Protein AF-A0A521ZIP6-F1 (afdb_monomer_lite)

Radius of gyration: 21.89 Å; chains: 1; bounding box: 56×47×66 Å

Sequence (353 aa):
MATPYATELSNFTGIVYFTVNETNDNVSIIHNGITNVLGPKAAGSYATNVSASGTYSVQVTRNAGAGYKTATSPYVAGKIQISTDPIIARFPTPRGLAVNRNPASPFFGRIYVANSTPASNSVLSRAVGRGLYTLKSDFTDSPNGYGTNAQTAGLPFVVSANSPFRLSSGQDDNVYIGDFADAGSSLTRIDGNLQNGQWVLDYTNGPSTILPPTNHGSIMKVKTTGSLGGGNLKVYTIDEDFATNAPLSQATNKASLWRYDINSGPLTNQTYPTCLGSYLVVGGAEHDFDIGTNGYFYLSQRRDVGGGATPAVIILDPTGVKIKDTTAIWRETSGNPAADDIMTNVNCIAVSP

pLDDT: mean 85.35, std 13.42, range [41.22, 97.75]

Structure (mmCIF, N/CA/C/O backbone):
data_AF-A0A521ZIP6-F1
#
_entry.id   AF-A0A521ZIP6-F1
#
loop_
_atom_site.group_PDB
_atom_site.id
_atom_site.type_symbol
_atom_site.label_atom_id
_atom_site.label_alt_id
_atom_site.label_comp_id
_atom_site.label_asym_id
_atom_site.label_entity_id
_atom_s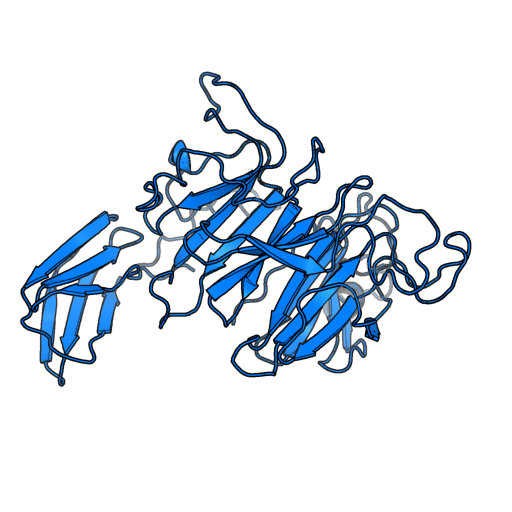ite.label_seq_id
_atom_site.pdbx_PDB_ins_code
_atom_site.Cartn_x
_atom_site.Cartn_y
_atom_site.Cartn_z
_atom_site.occupancy
_atom_site.B_iso_or_equiv
_atom_site.auth_seq_id
_atom_site.auth_comp_id
_atom_site.auth_asym_id
_atom_site.auth_atom_id
_atom_site.pdbx_PDB_model_num
ATOM 1 N N . MET A 1 1 ? -17.795 -2.758 -3.961 1.00 47.28 1 MET A N 1
ATOM 2 C CA . MET A 1 1 ? -18.464 -1.664 -3.216 1.00 47.28 1 MET A CA 1
ATOM 3 C C . MET A 1 1 ? -18.049 -1.784 -1.763 1.00 47.28 1 MET A C 1
ATOM 5 O O . MET A 1 1 ? -17.892 -2.914 -1.320 1.00 47.28 1 MET A O 1
ATOM 9 N N . ALA A 1 2 ? -17.820 -0.678 -1.050 1.00 52.25 2 ALA A N 1
ATOM 10 C CA . ALA A 1 2 ? -17.582 -0.765 0.388 1.00 52.25 2 ALA A CA 1
ATOM 11 C C . ALA A 1 2 ? -18.902 -1.178 1.053 1.00 52.25 2 ALA A C 1
ATOM 13 O O . ALA A 1 2 ? -19.874 -0.430 1.041 1.00 52.25 2 ALA A O 1
ATOM 14 N N . THR A 1 3 ? -18.962 -2.422 1.511 1.00 73.06 3 THR A N 1
ATOM 15 C CA . THR A 1 3 ? -19.984 -2.878 2.453 1.00 73.06 3 THR A CA 1
ATOM 16 C C . THR A 1 3 ? -19.683 -2.190 3.776 1.00 73.06 3 THR A C 1
ATOM 18 O O . THR A 1 3 ? -18.509 -2.193 4.137 1.00 73.06 3 THR A O 1
ATOM 21 N N . PRO A 1 4 ? -20.659 -1.614 4.498 1.00 83.56 4 PRO A N 1
ATOM 22 C CA . PRO A 1 4 ? -20.382 -1.028 5.799 1.00 83.56 4 PRO A CA 1
ATOM 23 C C . PRO A 1 4 ? -19.741 -2.062 6.719 1.00 83.56 4 PRO A C 1
ATOM 25 O O . PRO A 1 4 ? -20.089 -3.243 6.696 1.00 83.56 4 PRO A O 1
ATOM 28 N N . TYR A 1 5 ? -18.776 -1.610 7.500 1.00 88.69 5 TYR A N 1
ATOM 29 C CA . TYR A 1 5 ? -17.898 -2.448 8.295 1.00 88.69 5 TYR A CA 1
ATOM 30 C C . TYR A 1 5 ? -17.512 -1.731 9.586 1.00 88.69 5 TYR A C 1
ATOM 32 O O . TYR A 1 5 ? -17.657 -0.513 9.723 1.00 88.69 5 TYR A O 1
ATOM 40 N N . ALA A 1 6 ? -17.039 -2.519 10.548 1.00 91.75 6 ALA A N 1
ATOM 41 C CA . ALA A 1 6 ? -16.488 -2.026 11.797 1.00 91.75 6 ALA A CA 1
ATOM 42 C C . ALA A 1 6 ? -14.963 -2.185 11.802 1.00 91.75 6 ALA A C 1
ATOM 44 O O . ALA A 1 6 ? -14.422 -3.148 11.259 1.00 91.75 6 ALA A O 1
ATOM 45 N N . THR A 1 7 ? -14.283 -1.238 12.433 1.00 91.88 7 THR A N 1
ATOM 46 C CA . THR A 1 7 ? -12.824 -1.145 12.534 1.00 91.88 7 THR A CA 1
ATOM 47 C C . THR A 1 7 ? -12.391 -0.800 13.944 1.00 91.88 7 THR A C 1
ATOM 49 O O . THR A 1 7 ? -13.221 -0.405 14.760 1.00 91.88 7 THR A O 1
ATOM 52 N N . GLU A 1 8 ? -11.084 -0.878 14.210 1.00 86.94 8 GLU A N 1
ATOM 53 C CA . GLU A 1 8 ? -10.497 -0.475 15.499 1.00 86.94 8 GLU A CA 1
ATOM 54 C C . GLU A 1 8 ? -11.121 -1.222 16.683 1.00 86.94 8 GLU A C 1
ATOM 56 O O . GLU A 1 8 ? -11.356 -0.663 17.756 1.00 86.94 8 GLU A O 1
ATOM 61 N N . LEU A 1 9 ? -11.429 -2.500 16.451 1.00 89.94 9 LEU A N 1
ATOM 62 C CA . LEU A 1 9 ? -12.035 -3.365 17.445 1.00 89.94 9 LEU A CA 1
ATOM 63 C C . LEU A 1 9 ? -11.079 -3.501 18.631 1.00 89.94 9 LEU A C 1
ATOM 65 O O . LEU A 1 9 ? -9.935 -3.931 18.488 1.00 89.94 9 LEU A O 1
ATOM 69 N N . SER A 1 10 ? -11.562 -3.160 19.818 1.00 88.31 10 SER A N 1
ATOM 70 C CA . SER A 1 10 ? -10.869 -3.438 21.072 1.00 88.31 10 SER A CA 1
ATOM 71 C C . SER A 1 10 ? -11.875 -3.796 22.154 1.00 88.31 10 SER A C 1
ATOM 73 O O . SER A 1 10 ? -13.054 -3.458 22.073 1.00 88.31 10 SER A O 1
ATOM 75 N N . ASN A 1 11 ? -11.420 -4.533 23.162 1.00 87.75 11 ASN A N 1
ATOM 76 C CA . ASN A 1 11 ? -12.251 -4.920 24.289 1.00 87.75 11 ASN A CA 1
ATOM 77 C C . ASN A 1 11 ? -11.485 -4.670 25.581 1.00 87.75 11 ASN A C 1
ATOM 79 O O . ASN A 1 11 ? -10.410 -5.235 25.786 1.00 87.75 11 ASN A O 1
ATOM 83 N N . PHE A 1 12 ? -12.044 -3.821 26.435 1.00 86.56 12 PHE A N 1
ATOM 84 C CA . PHE A 1 12 ? -11.499 -3.542 27.752 1.00 86.56 12 PHE A CA 1
ATOM 85 C C . PHE A 1 12 ? -12.559 -3.864 28.797 1.00 86.56 12 PHE A C 1
ATOM 87 O O . PHE A 1 12 ? -13.604 -3.216 28.867 1.00 86.56 12 PHE A O 1
ATOM 94 N N . THR A 1 13 ? -12.299 -4.882 29.618 1.00 84.94 13 THR A N 1
ATOM 95 C CA . THR A 1 13 ? -13.168 -5.262 30.747 1.00 84.94 13 THR A CA 1
ATOM 96 C C . THR A 1 13 ? -14.643 -5.494 30.368 1.00 84.94 13 THR A C 1
ATOM 98 O O . THR A 1 13 ? -15.542 -5.182 31.141 1.00 84.94 13 THR A O 1
ATOM 101 N N . GLY A 1 14 ? -14.912 -6.045 29.176 1.00 84.38 14 GLY A N 1
ATOM 102 C CA . GLY A 1 14 ? -16.272 -6.344 28.705 1.00 84.38 14 GLY A CA 1
ATOM 103 C C . GLY A 1 14 ? -16.971 -5.193 27.971 1.00 84.38 14 GLY A C 1
ATOM 104 O O . GLY A 1 14 ? -18.111 -5.367 27.522 1.00 84.38 14 GLY A O 1
ATOM 105 N N . ILE A 1 15 ? -16.287 -4.055 27.808 1.00 90.19 15 ILE A N 1
ATOM 106 C CA . ILE A 1 15 ? -16.683 -2.968 26.911 1.00 90.19 15 ILE A CA 1
ATOM 107 C C . ILE A 1 15 ? -16.001 -3.197 25.566 1.00 90.19 15 ILE A C 1
ATOM 109 O O . ILE A 1 15 ? -14.774 -3.161 25.477 1.00 90.19 15 ILE A O 1
ATOM 113 N N . VAL A 1 16 ? -16.798 -3.401 24.519 1.00 92.12 16 VAL A N 1
ATOM 114 C CA . VAL A 1 16 ? -16.307 -3.493 23.141 1.00 92.12 16 VAL A CA 1
ATOM 115 C C . VAL A 1 16 ? -16.366 -2.112 22.500 1.00 92.12 16 VAL A C 1
ATOM 117 O O . VAL A 1 16 ? -17.432 -1.495 22.450 1.00 92.12 16 VAL A O 1
ATOM 120 N N . TYR A 1 17 ? -15.223 -1.656 21.997 1.00 92.31 17 TYR A N 1
ATOM 121 C CA . TYR A 1 17 ? -15.056 -0.422 21.239 1.00 92.31 17 TYR A CA 1
ATOM 122 C C . TYR A 1 17 ? -14.885 -0.750 19.760 1.00 92.31 17 TYR A C 1
ATOM 124 O O . TYR A 1 17 ? -14.195 -1.709 19.413 1.00 92.31 17 TYR A O 1
ATOM 132 N N . PHE A 1 18 ? -15.510 0.039 18.893 1.00 93.31 18 PHE A N 1
ATOM 133 C CA . PHE A 1 18 ? -15.392 -0.097 17.443 1.00 93.31 18 PHE A CA 1
ATOM 134 C C . PHE A 1 18 ? -15.753 1.215 16.745 1.00 93.31 18 PHE A C 1
ATOM 136 O O . PHE A 1 18 ? -16.527 2.015 17.268 1.00 93.31 18 PHE A O 1
ATOM 143 N N . THR A 1 19 ? -15.241 1.413 15.536 1.00 93.56 19 THR A N 1
ATOM 144 C CA . THR A 1 19 ? -15.605 2.522 14.648 1.00 93.56 19 THR A CA 1
ATOM 145 C C . THR A 1 19 ? -16.348 1.972 13.436 1.00 93.56 19 THR A C 1
ATOM 147 O O 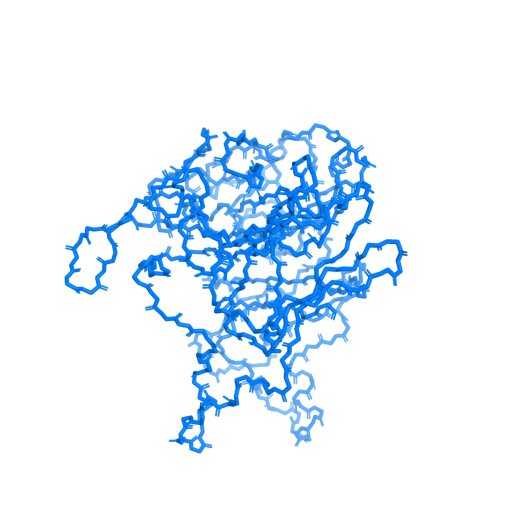. THR A 1 19 ? -15.892 1.017 12.819 1.00 93.56 19 THR A O 1
ATOM 150 N N . VAL A 1 20 ? -17.495 2.551 13.096 1.00 93.31 20 VAL A N 1
ATOM 151 C CA . VAL A 1 20 ? -18.270 2.211 11.897 1.00 93.31 20 VAL A CA 1
ATOM 152 C C . VAL A 1 20 ? -17.945 3.225 10.803 1.00 93.31 20 VAL A C 1
ATOM 154 O O . VAL A 1 20 ? -18.032 4.429 11.040 1.00 93.31 20 VAL A O 1
ATOM 157 N N . ASN A 1 21 ? -17.608 2.749 9.603 1.00 88.62 21 ASN A N 1
ATOM 158 C CA . ASN A 1 21 ? -17.177 3.605 8.490 1.00 88.62 21 ASN A CA 1
ATOM 159 C C . ASN A 1 21 ? -18.302 4.481 7.898 1.00 88.62 21 ASN A C 1
ATOM 161 O O . ASN A 1 21 ? -18.041 5.556 7.363 1.00 88.62 21 ASN A O 1
ATOM 165 N N . GLU A 1 22 ? -19.554 4.021 7.949 1.00 85.88 22 GLU A N 1
ATOM 166 C CA . GLU A 1 22 ? -20.713 4.718 7.385 1.00 85.88 22 GLU A CA 1
ATOM 167 C C . GLU A 1 22 ? -22.028 4.305 8.064 1.00 85.88 22 GLU A C 1
ATOM 169 O O . GLU A 1 22 ? -22.094 3.312 8.789 1.00 85.88 22 GLU A O 1
ATOM 174 N N . THR A 1 23 ? -23.111 5.038 7.791 1.00 86.94 23 THR A N 1
ATOM 175 C CA . THR A 1 23 ? -24.450 4.658 8.264 1.00 86.94 23 THR A CA 1
ATOM 176 C C . THR A 1 23 ? -24.828 3.249 7.799 1.00 86.94 23 THR A C 1
ATOM 178 O O . THR A 1 23 ? -24.635 2.893 6.638 1.00 86.94 23 THR A O 1
ATOM 181 N N . ASN A 1 24 ? -25.391 2.438 8.687 1.00 88.56 24 ASN A N 1
ATOM 182 C CA . ASN A 1 24 ? -25.782 1.056 8.408 1.00 88.56 24 ASN A CA 1
ATOM 183 C C . ASN A 1 24 ? -27.185 0.749 8.938 1.00 88.56 24 ASN A C 1
ATOM 185 O O . ASN A 1 24 ? -27.750 1.533 9.701 1.00 88.56 24 ASN A O 1
ATOM 189 N N . ASP A 1 25 ? -27.718 -0.408 8.551 1.00 90.62 25 ASP A N 1
ATOM 190 C CA . ASP A 1 25 ? -29.044 -0.839 8.996 1.00 90.62 25 ASP A CA 1
ATOM 191 C C . ASP A 1 25 ? -28.983 -1.562 10.338 1.00 90.62 25 ASP A C 1
ATOM 193 O O . ASP A 1 25 ? -29.937 -1.516 11.109 1.00 90.62 25 ASP A O 1
ATOM 197 N N . ASN A 1 26 ? -27.873 -2.241 10.634 1.00 93.50 26 ASN A N 1
ATOM 198 C CA . ASN A 1 26 ? -27.688 -2.902 11.915 1.00 93.50 26 ASN A CA 1
ATOM 199 C C . ASN A 1 26 ? -26.209 -3.180 12.215 1.00 93.50 26 ASN A C 1
ATOM 201 O O . ASN A 1 26 ? -25.449 -3.601 11.338 1.00 93.50 26 ASN A O 1
ATOM 205 N N . VAL A 1 27 ? -25.844 -3.029 13.488 1.00 95.38 27 VAL A N 1
ATOM 206 C CA . VAL A 1 27 ? -24.607 -3.552 14.071 1.00 95.38 27 VAL A CA 1
ATOM 207 C C . VAL A 1 27 ? -24.956 -4.641 15.077 1.00 95.38 27 VAL A C 1
ATOM 209 O O . VAL A 1 27 ? -25.907 -4.515 15.848 1.00 95.38 27 VAL A O 1
ATOM 212 N N . SER A 1 28 ? -24.193 -5.728 15.099 1.00 94.81 28 SER A N 1
ATOM 213 C CA . SER A 1 28 ? -24.323 -6.785 16.104 1.00 94.81 28 SER A CA 1
ATOM 214 C C . SER A 1 28 ? -22.961 -7.248 16.596 1.00 94.81 28 SER A C 1
ATOM 216 O O . SER A 1 28 ? -22.002 -7.280 15.830 1.00 94.81 28 SER A O 1
ATOM 218 N N . ILE A 1 29 ? -22.880 -7.625 17.871 1.00 94.00 29 ILE A N 1
ATOM 219 C CA . ILE A 1 29 ? -21.690 -8.261 18.443 1.00 94.00 29 ILE A CA 1
ATOM 220 C C . ILE A 1 29 ? -21.995 -9.726 18.687 1.00 94.00 29 ILE A C 1
ATOM 222 O O . ILE A 1 29 ? -22.906 -10.056 19.448 1.00 94.00 29 ILE A O 1
ATOM 226 N N . ILE A 1 30 ? -21.214 -10.593 18.056 1.00 92.69 30 ILE A N 1
ATOM 227 C CA . ILE A 1 30 ? -21.349 -12.037 18.179 1.00 92.69 30 ILE A CA 1
ATOM 228 C C . ILE A 1 30 ? -20.228 -12.539 19.083 1.00 92.69 30 ILE A C 1
ATOM 230 O O . ILE A 1 30 ? -19.046 -12.336 18.804 1.00 92.69 30 ILE A O 1
ATOM 234 N N . HIS A 1 31 ? -20.601 -13.193 20.176 1.00 89.69 31 HIS A N 1
ATOM 235 C CA . HIS A 1 31 ? -19.666 -13.740 21.149 1.00 89.69 31 HIS A CA 1
ATOM 236 C C . HIS A 1 31 ? -20.217 -15.052 21.719 1.00 89.69 31 HIS A C 1
ATOM 238 O O . HIS A 1 31 ? -21.368 -15.099 22.142 1.00 89.69 31 HIS A O 1
ATOM 244 N N . ASN A 1 32 ? -19.422 -16.129 21.696 1.00 87.81 32 ASN A N 1
ATOM 245 C CA . ASN A 1 32 ? -19.830 -17.478 22.127 1.00 87.81 32 ASN A CA 1
ATOM 246 C C . ASN A 1 32 ? -21.166 -17.956 21.515 1.00 87.81 32 ASN A C 1
ATOM 248 O O . ASN A 1 32 ? -21.992 -18.565 22.189 1.00 87.81 32 ASN A O 1
ATOM 252 N N . GLY A 1 33 ? -21.403 -17.637 20.237 1.00 86.44 33 GLY A N 1
ATOM 253 C CA . GLY A 1 33 ? -22.648 -17.968 19.530 1.00 86.44 33 GLY A CA 1
ATOM 254 C C . GLY A 1 33 ? -23.855 -17.090 19.894 1.00 86.44 33 GLY A C 1
ATOM 255 O O . GLY A 1 33 ? -24.904 -17.217 19.269 1.00 86.44 33 GLY A O 1
ATOM 256 N N . ILE A 1 34 ? -23.716 -16.169 20.851 1.00 90.25 34 ILE A N 1
ATOM 257 C CA . ILE A 1 34 ? -24.754 -15.211 21.239 1.00 90.25 34 ILE A CA 1
ATOM 258 C C . ILE A 1 34 ? -24.616 -13.952 20.383 1.00 90.25 34 ILE A C 1
ATOM 260 O O . ILE A 1 34 ? -23.536 -13.366 20.302 1.00 90.25 34 ILE A O 1
ATOM 264 N N . THR A 1 35 ? -25.718 -13.521 19.767 1.00 93.88 35 THR A N 1
ATOM 265 C CA . THR A 1 35 ? -25.781 -12.292 18.963 1.00 93.88 35 THR A CA 1
ATOM 266 C C . THR A 1 35 ? -26.425 -11.168 19.767 1.00 93.88 35 THR A C 1
ATOM 268 O O . THR A 1 35 ? -27.613 -11.217 20.076 1.00 93.88 35 THR A O 1
ATOM 271 N N . ASN A 1 36 ? -25.648 -10.133 20.076 1.00 93.12 36 ASN A N 1
ATOM 272 C CA . ASN A 1 36 ? -26.110 -8.914 20.732 1.00 93.12 36 ASN A CA 1
ATOM 273 C C . ASN A 1 36 ? -26.403 -7.854 19.668 1.00 93.12 36 ASN A C 1
ATOM 275 O O . ASN A 1 36 ? -25.480 -7.273 19.094 1.00 93.12 36 ASN A O 1
ATOM 279 N N . VAL A 1 37 ? -27.683 -7.619 19.386 1.00 95.25 37 VAL A N 1
ATOM 280 C CA . VAL A 1 37 ? -28.131 -6.671 18.359 1.00 95.25 37 VAL A CA 1
ATOM 281 C C . VAL A 1 37 ? -28.104 -5.248 18.921 1.00 95.25 37 VAL A C 1
ATOM 283 O O . VAL A 1 37 ? -28.793 -4.949 19.891 1.00 95.25 37 VAL A O 1
ATOM 286 N N . LEU A 1 38 ? -27.314 -4.364 18.308 1.00 95.31 38 LEU A N 1
ATOM 287 C CA . LEU A 1 38 ? -27.148 -2.967 18.736 1.00 95.31 38 LEU A CA 1
ATOM 288 C C . LEU A 1 38 ? -28.008 -1.982 17.933 1.00 95.31 38 LEU A C 1
ATOM 290 O O . LEU A 1 38 ? -28.048 -0.791 18.272 1.00 95.31 38 LEU A O 1
ATOM 294 N N . GLY A 1 39 ? -28.647 -2.467 16.865 1.00 94.88 39 GLY A N 1
ATOM 295 C CA . GLY A 1 39 ? -29.441 -1.675 15.936 1.00 94.88 39 GLY A CA 1
ATOM 296 C C . GLY A 1 39 ? -28.595 -0.837 14.969 1.00 94.88 39 GLY A C 1
ATOM 297 O O . GLY A 1 39 ? -27.365 -0.966 14.936 1.00 94.88 39 GLY A O 1
ATOM 298 N N . PRO A 1 40 ? -29.252 0.030 14.179 1.00 94.25 40 PRO A N 1
ATOM 299 C CA . PRO A 1 40 ? -28.590 0.935 13.246 1.00 94.25 40 PRO A CA 1
ATOM 300 C C . PRO A 1 40 ? -27.580 1.850 13.948 1.00 94.25 40 PRO A C 1
ATOM 302 O O . PRO A 1 40 ? -27.827 2.336 15.059 1.00 94.25 40 PRO A O 1
ATOM 305 N N . LYS A 1 41 ? -26.462 2.139 13.277 1.00 94.31 41 LYS A N 1
ATOM 306 C CA . LYS A 1 41 ? -25.478 3.148 13.704 1.00 94.31 41 LYS A CA 1
ATOM 307 C C . LYS A 1 41 ? -25.145 4.092 12.550 1.00 94.31 41 LYS A C 1
ATOM 309 O O . LYS A 1 41 ? -25.194 3.699 11.386 1.00 94.31 41 LYS A O 1
ATOM 314 N N . ALA A 1 42 ? -24.810 5.336 12.883 1.00 91.31 42 ALA A N 1
ATOM 315 C CA . ALA A 1 42 ? -24.187 6.264 11.944 1.00 91.31 42 ALA A CA 1
ATOM 316 C C . ALA A 1 42 ? -22.688 5.933 11.798 1.00 91.31 42 ALA A C 1
ATOM 318 O O . ALA A 1 42 ? -22.174 5.043 12.477 1.00 91.31 42 ALA A O 1
ATOM 319 N N . ALA A 1 43 ? -21.981 6.656 10.927 1.00 89.19 43 ALA A N 1
ATOM 320 C CA . ALA A 1 43 ? -20.520 6.644 10.953 1.00 89.19 43 ALA A CA 1
ATOM 321 C C . ALA A 1 43 ? -20.021 7.172 12.310 1.00 89.19 43 ALA A C 1
ATOM 323 O O . ALA A 1 43 ? -20.563 8.162 12.811 1.00 89.19 43 ALA A O 1
ATOM 324 N N . GLY A 1 44 ? -19.000 6.545 12.890 1.00 92.75 44 GLY A N 1
ATOM 325 C CA . GLY A 1 44 ? -18.408 7.011 14.145 1.00 92.75 44 GLY A CA 1
ATOM 326 C C . GLY A 1 44 ? -17.916 5.903 15.068 1.00 92.75 44 GLY A C 1
ATOM 327 O O . GLY A 1 44 ? -18.108 4.715 14.809 1.00 92.75 44 GLY A O 1
ATOM 328 N N . SER A 1 45 ? -17.292 6.315 16.172 1.00 94.00 45 SER A N 1
ATOM 329 C CA . SER A 1 45 ? -16.821 5.423 17.234 1.00 94.00 45 SER A CA 1
ATOM 330 C C . SER A 1 45 ? -17.915 5.141 18.266 1.00 94.00 45 SER A C 1
ATOM 332 O O . SER A 1 45 ? -18.639 6.039 18.698 1.00 94.00 45 SER A O 1
ATOM 334 N N . TYR A 1 46 ? -18.001 3.888 18.695 1.00 95.12 46 TYR A N 1
ATOM 335 C CA . TYR A 1 46 ? -18.992 3.380 19.632 1.00 95.12 46 TYR A CA 1
ATOM 336 C C . TYR A 1 46 ? -18.327 2.515 20.699 1.00 95.12 46 TYR A C 1
ATOM 338 O O . TYR A 1 46 ? -17.310 1.870 20.453 1.00 95.12 46 TYR A O 1
ATOM 346 N N . ALA A 1 47 ? -18.945 2.486 21.877 1.00 93.88 47 ALA A N 1
ATOM 347 C CA . ALA A 1 47 ? -18.594 1.603 22.979 1.00 93.88 47 ALA A CA 1
ATOM 348 C C . ALA A 1 47 ? -19.872 0.948 23.508 1.00 93.88 47 ALA A C 1
ATOM 350 O O . ALA A 1 47 ? -20.896 1.619 23.663 1.00 93.88 47 ALA A O 1
ATOM 351 N N . THR A 1 48 ? -19.839 -0.355 23.774 1.00 91.81 48 THR A N 1
ATOM 352 C CA . THR A 1 48 ? -20.997 -1.060 24.329 1.00 91.81 48 THR A CA 1
ATOM 353 C C . THR A 1 48 ? -20.586 -2.155 25.303 1.00 91.81 48 THR A C 1
ATOM 355 O O . THR A 1 48 ? -19.587 -2.846 25.103 1.00 91.81 48 THR A O 1
ATOM 358 N N . ASN A 1 49 ? -21.372 -2.304 26.368 1.00 89.06 49 ASN A N 1
ATOM 359 C CA . ASN A 1 49 ? -21.215 -3.377 27.337 1.00 89.06 49 ASN A CA 1
ATOM 360 C C . ASN A 1 49 ? -21.881 -4.637 26.792 1.00 89.06 49 ASN A C 1
ATOM 362 O O . ASN A 1 49 ? -23.103 -4.699 26.687 1.00 89.06 49 ASN A O 1
ATOM 366 N N . VAL A 1 50 ? -21.076 -5.643 26.477 1.00 81.50 50 VAL A N 1
ATOM 367 C CA . VAL A 1 50 ? -21.554 -6.971 26.053 1.00 81.50 50 VAL A CA 1
ATOM 368 C C . VAL A 1 50 ? -20.965 -8.086 26.909 1.00 81.50 50 VAL A C 1
ATOM 370 O O . VAL A 1 50 ? -21.221 -9.257 26.646 1.00 81.50 50 VAL A O 1
ATOM 373 N N . SER A 1 51 ? -20.166 -7.732 27.927 1.00 77.69 51 SER A N 1
ATOM 374 C CA . SER A 1 51 ? -19.451 -8.674 28.801 1.00 77.69 51 SER A CA 1
ATOM 375 C C . SER A 1 51 ? -18.720 -9.769 28.014 1.00 77.69 51 SER A C 1
ATOM 377 O O . SER A 1 51 ? -18.530 -10.880 28.503 1.00 77.69 51 SER A O 1
ATOM 379 N N . ALA A 1 52 ? -18.312 -9.459 26.780 1.00 74.12 52 ALA A N 1
ATOM 380 C CA . ALA A 1 52 ? -17.599 -10.388 25.928 1.00 74.12 52 ALA A CA 1
ATOM 381 C C . ALA A 1 52 ? -16.194 -10.581 26.504 1.00 74.12 52 ALA A C 1
ATOM 383 O O . ALA A 1 52 ? -15.494 -9.599 26.752 1.00 74.12 52 ALA A O 1
ATOM 384 N N . SER A 1 53 ? -15.772 -11.822 26.728 1.00 75.69 53 SER A N 1
ATOM 385 C CA . SER A 1 53 ? -14.392 -12.141 27.114 1.00 75.69 53 SER A CA 1
ATOM 386 C C . SER A 1 53 ? -13.815 -13.155 26.129 1.00 75.69 53 SER A C 1
ATOM 388 O O . SER A 1 53 ? -14.470 -14.127 25.787 1.00 75.69 53 SER A O 1
ATOM 390 N N . GLY A 1 54 ? -12.606 -12.927 25.613 1.00 79.31 54 GLY A N 1
ATOM 391 C CA . GLY A 1 54 ? -12.053 -13.742 24.521 1.00 79.31 54 GLY A CA 1
ATOM 392 C C . GLY A 1 54 ? -12.542 -13.306 23.132 1.00 79.31 54 GLY A C 1
ATOM 393 O O . GLY A 1 54 ? -12.739 -12.117 22.891 1.00 79.31 54 GLY A O 1
ATOM 394 N N . THR A 1 55 ? -12.678 -14.248 22.193 1.00 86.50 55 THR A N 1
ATOM 395 C CA . THR A 1 55 ? -12.959 -13.951 20.776 1.00 86.50 55 THR A CA 1
ATOM 396 C C . THR A 1 55 ? -14.396 -13.479 20.553 1.00 86.50 55 THR A C 1
ATOM 398 O O . THR A 1 55 ? -15.357 -14.085 21.028 1.00 86.50 55 THR A O 1
ATOM 401 N N . TYR A 1 56 ? -14.549 -12.412 19.778 1.00 88.75 56 TYR A N 1
ATOM 402 C CA . TYR A 1 56 ? -15.832 -11.865 19.348 1.00 88.75 56 TYR A CA 1
ATOM 403 C C . TYR A 1 56 ? -15.719 -11.372 17.905 1.00 88.75 56 TYR A C 1
ATOM 405 O O . TYR A 1 56 ? -14.616 -11.187 17.386 1.00 88.75 56 TYR A O 1
ATOM 413 N N . SER A 1 57 ? -16.856 -11.132 17.262 1.00 91.12 57 SER A N 1
ATOM 414 C CA . SER A 1 57 ? -16.921 -10.419 15.990 1.00 91.12 57 SER A CA 1
ATOM 415 C C . SER A 1 57 ? -17.937 -9.288 16.063 1.00 91.12 57 SER A C 1
ATOM 417 O O . SER A 1 57 ? -18.930 -9.361 16.789 1.00 91.12 57 SER A O 1
ATOM 419 N N . VAL A 1 58 ? -17.673 -8.220 15.312 1.00 92.12 58 VAL A N 1
ATOM 420 C CA . VAL A 1 58 ? -18.626 -7.132 15.094 1.00 92.12 58 VAL A CA 1
ATOM 421 C C . VAL A 1 58 ? -19.135 -7.262 13.668 1.00 92.12 58 VAL A C 1
ATOM 423 O O . VAL A 1 58 ? -18.382 -7.095 12.711 1.00 92.12 58 VAL A O 1
ATOM 426 N N . GLN A 1 59 ? -20.411 -7.594 13.527 1.00 92.75 59 GLN A N 1
ATOM 427 C CA . GLN A 1 59 ? -21.081 -7.673 12.241 1.00 92.75 59 GLN A CA 1
ATOM 428 C C . GLN A 1 59 ? -21.773 -6.344 11.954 1.00 92.75 59 GLN A C 1
ATOM 430 O O . GLN A 1 59 ? -22.520 -5.834 12.789 1.00 92.75 59 GLN A O 1
ATOM 435 N N . VAL A 1 60 ? -21.557 -5.808 10.756 1.00 91.56 60 VAL A N 1
ATOM 436 C CA . VAL A 1 60 ? -22.261 -4.629 10.253 1.00 91.56 60 VAL A CA 1
ATOM 437 C C . VAL A 1 60 ? -23.006 -5.036 8.992 1.00 91.56 60 VAL A C 1
ATOM 439 O O . VAL A 1 60 ? -22.435 -5.649 8.092 1.00 91.56 60 VAL A O 1
ATOM 442 N N . THR A 1 61 ? -24.299 -4.737 8.940 1.00 89.31 61 THR A N 1
ATOM 443 C CA . THR A 1 61 ? -25.158 -5.099 7.811 1.00 89.31 61 THR A CA 1
ATOM 444 C C . THR A 1 61 ? -25.872 -3.883 7.263 1.00 89.31 61 THR A C 1
ATOM 446 O O . THR A 1 61 ? -26.281 -2.989 8.008 1.00 89.31 61 THR A O 1
ATOM 449 N N . ARG A 1 62 ? -26.072 -3.884 5.948 1.00 83.19 62 ARG A N 1
ATOM 450 C CA . ARG A 1 62 ? -26.895 -2.907 5.246 1.00 83.19 62 ARG A CA 1
ATOM 451 C C . ARG A 1 62 ? -27.537 -3.579 4.039 1.00 83.19 62 ARG A C 1
ATOM 453 O O . ARG A 1 62 ? -26.841 -4.142 3.202 1.00 83.19 62 ARG A O 1
ATOM 460 N N . ASN A 1 63 ? -28.858 -3.518 3.975 1.00 73.00 63 ASN A N 1
ATOM 461 C CA . ASN A 1 63 ? -29.729 -4.054 2.935 1.00 73.00 63 ASN A CA 1
ATOM 462 C C . ASN A 1 63 ? -29.792 -3.171 1.681 1.00 73.00 63 ASN A C 1
ATOM 464 O O . ASN A 1 63 ? -30.441 -3.541 0.708 1.00 73.00 63 ASN A O 1
ATOM 468 N N . ALA A 1 64 ? -29.095 -2.034 1.660 1.00 61.78 64 ALA A N 1
ATOM 469 C CA . ALA A 1 64 ? -28.929 -1.220 0.463 1.00 61.78 64 ALA A CA 1
ATOM 470 C C . ALA A 1 64 ? -27.504 -0.663 0.381 1.00 61.78 64 ALA A C 1
ATOM 472 O O . ALA A 1 64 ? -27.130 0.231 1.145 1.00 61.78 64 ALA A O 1
ATOM 473 N N . GLY A 1 65 ? -26.706 -1.153 -0.572 1.00 53.34 65 GLY A N 1
ATOM 474 C CA . GLY A 1 65 ? -25.486 -0.449 -0.961 1.00 53.34 65 GLY A CA 1
ATOM 475 C C . GLY A 1 65 ? -25.849 0.966 -1.410 1.00 53.34 65 GLY A C 1
ATOM 476 O O . GLY A 1 65 ? -26.909 1.160 -2.009 1.00 53.34 65 GLY A O 1
ATOM 477 N N . ALA A 1 66 ? -25.013 1.964 -1.114 1.00 52.09 66 ALA A N 1
ATOM 478 C CA . ALA A 1 66 ? -25.181 3.279 -1.721 1.00 52.09 66 ALA A CA 1
ATOM 479 C C . ALA A 1 66 ? -25.259 3.077 -3.245 1.00 52.09 66 ALA A C 1
ATOM 481 O O . ALA A 1 66 ? -24.292 2.627 -3.861 1.00 52.09 66 ALA A O 1
ATOM 482 N N . GLY A 1 67 ? -26.441 3.297 -3.829 1.00 49.34 67 GLY A N 1
ATOM 483 C CA . GLY A 1 67 ? -26.639 3.131 -5.262 1.00 49.34 67 GLY A CA 1
ATOM 484 C C . GLY A 1 67 ? -25.669 4.023 -6.033 1.00 49.34 67 GLY A C 1
ATOM 485 O O . GLY A 1 67 ? -25.240 5.068 -5.536 1.00 49.34 67 GLY A O 1
ATOM 486 N N . TYR A 1 68 ? -25.317 3.605 -7.249 1.00 45.84 68 TYR A N 1
ATOM 487 C CA . TYR A 1 68 ? -24.542 4.414 -8.182 1.00 45.84 68 TYR A CA 1
ATOM 488 C C . TYR A 1 68 ? -25.158 5.815 -8.269 1.00 45.84 68 TYR A C 1
ATOM 490 O O . TYR A 1 68 ? -26.290 5.969 -8.726 1.00 45.84 68 TYR A O 1
ATOM 498 N N . LYS A 1 69 ? -24.428 6.857 -7.857 1.00 44.72 69 LYS A N 1
ATOM 499 C CA . LYS A 1 69 ? -24.785 8.212 -8.279 1.00 44.72 69 LYS A CA 1
ATOM 500 C C . LYS A 1 69 ? -24.419 8.310 -9.756 1.00 44.72 69 LYS A C 1
ATOM 502 O O . LYS A 1 69 ? -23.256 8.482 -10.105 1.00 44.72 69 LYS A O 1
ATOM 507 N N . THR A 1 70 ? -25.403 8.108 -10.624 1.00 41.59 70 THR A N 1
ATOM 508 C CA . THR A 1 70 ? -25.274 8.299 -12.070 1.00 41.59 70 THR A CA 1
ATOM 509 C C . THR A 1 70 ? -24.869 9.740 -12.358 1.00 41.59 70 THR A C 1
ATOM 511 O O . THR A 1 70 ? -25.640 10.660 -12.098 1.00 41.59 70 THR A O 1
ATOM 514 N N . ALA A 1 71 ? -23.681 9.938 -12.928 1.00 42.22 71 ALA A N 1
ATOM 515 C CA . ALA A 1 71 ? -23.426 11.107 -13.757 1.00 42.22 71 ALA A CA 1
ATOM 516 C C . ALA A 1 71 ? -23.833 10.740 -15.186 1.00 42.22 71 ALA A C 1
ATOM 518 O O . ALA A 1 71 ? -23.291 9.807 -15.778 1.00 42.22 71 ALA A O 1
ATOM 519 N N . THR A 1 72 ? -24.820 11.445 -15.721 1.00 43.09 72 THR A N 1
ATOM 520 C CA . THR A 1 72 ? -25.292 11.302 -17.096 1.00 43.09 72 THR A CA 1
ATOM 521 C C . THR A 1 72 ? -24.266 11.921 -18.050 1.00 43.09 72 THR A C 1
ATOM 523 O O . THR A 1 72 ? -24.221 13.134 -18.225 1.00 43.09 72 THR A O 1
ATOM 526 N N . SER A 1 73 ? -23.430 11.091 -18.675 1.00 43.53 73 SER A N 1
ATOM 527 C CA . SER A 1 73 ? -22.768 11.398 -19.950 1.00 43.53 73 SER A CA 1
ATOM 528 C C . SER A 1 73 ? -22.517 10.087 -20.709 1.00 43.53 73 SER A C 1
ATOM 530 O O . SER A 1 73 ? -22.009 9.144 -20.104 1.00 43.53 73 SER A O 1
ATOM 532 N N . PRO A 1 74 ? -22.856 9.990 -22.009 1.00 41.22 74 PRO A N 1
ATOM 533 C CA . PRO A 1 74 ? -22.809 8.733 -22.763 1.00 41.22 74 PRO A CA 1
ATOM 534 C C . PRO A 1 74 ? -21.400 8.158 -22.991 1.00 41.22 74 PRO A C 1
ATOM 536 O O . PRO A 1 74 ? -21.291 7.028 -23.453 1.00 41.22 74 PRO A O 1
ATOM 539 N N . TYR A 1 75 ? -20.329 8.890 -22.659 1.00 43.28 75 TYR A N 1
ATOM 540 C CA . TYR A 1 75 ? -18.949 8.480 -22.972 1.00 43.28 75 TYR A CA 1
ATOM 541 C C . TYR A 1 75 ? -17.936 8.698 -21.840 1.00 43.28 75 TYR A C 1
ATOM 543 O O . TYR A 1 75 ? -16.731 8.625 -22.065 1.00 43.28 75 TYR A O 1
ATOM 551 N N . VAL A 1 76 ? -18.393 8.962 -20.614 1.00 47.09 76 VAL A N 1
ATOM 552 C CA . VAL A 1 76 ? -17.514 9.065 -19.441 1.00 47.09 76 VAL A CA 1
ATOM 553 C C . VAL A 1 76 ? -18.130 8.229 -18.335 1.00 47.09 76 VAL A C 1
ATOM 555 O O . VAL A 1 76 ? -19.237 8.525 -17.889 1.00 47.09 76 VAL A O 1
ATOM 558 N N . ALA A 1 77 ? -17.422 7.193 -17.877 1.00 48.31 77 ALA A N 1
ATOM 559 C CA . ALA A 1 77 ? -17.781 6.534 -16.628 1.00 48.31 77 ALA A CA 1
ATOM 560 C C . ALA A 1 77 ? -17.827 7.616 -15.539 1.00 48.31 77 ALA A C 1
ATOM 562 O O . ALA A 1 77 ? -16.814 8.262 -15.261 1.00 48.31 77 ALA A O 1
ATOM 563 N N . GLY A 1 78 ? -19.017 7.882 -14.992 1.00 47.06 78 GLY A N 1
ATOM 564 C CA . GLY A 1 78 ? -19.197 8.907 -13.970 1.00 47.06 78 GLY A CA 1
ATOM 565 C C . GLY A 1 78 ? -18.190 8.710 -12.839 1.00 47.06 78 GLY A C 1
ATOM 566 O O . GLY A 1 78 ? -17.925 7.579 -12.438 1.00 47.06 78 GLY A O 1
ATOM 567 N N . LYS A 1 79 ? -17.605 9.796 -12.322 1.00 48.31 79 LYS A N 1
ATOM 568 C CA . LYS A 1 79 ? -16.783 9.706 -11.110 1.00 48.31 79 LYS A CA 1
ATOM 569 C C . LYS A 1 79 ? -17.680 9.194 -9.979 1.00 48.31 79 LYS A C 1
ATOM 571 O O . LYS A 1 79 ? -18.599 9.889 -9.552 1.00 48.31 79 LYS A O 1
ATOM 576 N N . ILE A 1 80 ? -17.437 7.965 -9.530 1.00 55.09 80 ILE A N 1
ATOM 577 C CA . ILE A 1 80 ? -18.207 7.324 -8.464 1.00 55.09 80 ILE A CA 1
ATOM 578 C C . ILE A 1 80 ? -17.650 7.812 -7.124 1.00 55.09 80 ILE A C 1
ATOM 580 O O . ILE A 1 80 ? -16.634 7.313 -6.647 1.00 55.09 80 ILE A O 1
ATOM 584 N N . GLN A 1 81 ? -18.312 8.791 -6.508 1.00 57.19 81 GLN A N 1
ATOM 585 C CA . GLN A 1 81 ? -18.070 9.135 -5.108 1.00 57.19 81 GLN A CA 1
ATOM 586 C C . GLN A 1 81 ? -19.067 8.372 -4.226 1.00 57.19 81 GLN A C 1
ATOM 588 O O . GLN A 1 81 ? -20.257 8.685 -4.203 1.00 57.19 81 GLN A O 1
ATOM 593 N N . ILE A 1 82 ? -18.568 7.358 -3.519 1.00 59.00 82 ILE A N 1
ATOM 594 C CA . ILE A 1 82 ? -19.352 6.489 -2.619 1.00 59.00 82 ILE A CA 1
ATOM 595 C C . ILE A 1 82 ? -19.305 6.922 -1.149 1.00 59.00 82 ILE A C 1
ATOM 597 O O . ILE A 1 82 ? -20.123 6.456 -0.366 1.00 59.00 82 ILE A O 1
ATOM 601 N N . SER A 1 83 ? -18.398 7.828 -0.775 1.00 65.50 83 SER A N 1
ATOM 602 C CA . SER A 1 83 ? -18.232 8.334 0.594 1.00 65.50 83 SER A CA 1
ATOM 603 C C . SER A 1 83 ? -18.443 9.848 0.689 1.00 65.50 83 SER A C 1
ATOM 605 O O . SER A 1 83 ? -18.496 10.561 -0.316 1.00 65.50 83 SER A O 1
ATOM 607 N N . THR A 1 84 ? -18.543 10.365 1.912 1.00 71.12 84 THR A N 1
ATOM 608 C CA . THR A 1 84 ? -18.470 11.807 2.186 1.00 71.12 84 THR A CA 1
ATOM 609 C C . THR A 1 84 ? -17.098 12.376 1.783 1.00 71.12 84 THR A C 1
ATOM 611 O O . THR A 1 84 ? -16.116 11.641 1.695 1.00 71.12 84 THR A O 1
ATOM 614 N N . ASP A 1 85 ? -17.033 13.685 1.513 1.00 76.25 85 ASP A N 1
ATOM 615 C CA . ASP A 1 85 ? -15.789 14.440 1.252 1.00 76.25 85 ASP A CA 1
ATOM 616 C C . ASP A 1 85 ? -15.558 15.468 2.379 1.00 76.25 85 ASP A C 1
ATOM 618 O O . ASP A 1 85 ? -15.830 16.663 2.212 1.00 76.25 85 ASP A O 1
ATOM 622 N N . PRO A 1 86 ? -15.160 15.017 3.584 1.00 85.00 86 PRO A N 1
ATOM 623 C CA . PRO A 1 86 ? -14.836 15.922 4.676 1.00 85.00 86 PRO A CA 1
ATOM 624 C C . PRO A 1 86 ? -13.485 16.605 4.428 1.00 85.00 86 PRO A C 1
ATOM 626 O O . PRO A 1 86 ? -12.576 16.021 3.844 1.00 85.00 86 PRO A O 1
ATOM 629 N N . ILE A 1 87 ? -13.304 17.821 4.957 1.00 86.88 87 ILE A N 1
ATOM 630 C CA . ILE A 1 87 ? -12.063 18.608 4.793 1.00 86.88 87 ILE A CA 1
ATOM 631 C C . ILE A 1 87 ? -10.815 17.810 5.193 1.00 86.88 87 ILE A C 1
ATOM 633 O O . ILE A 1 87 ? -9.785 17.912 4.533 1.00 86.88 87 ILE A O 1
ATOM 637 N N . ILE A 1 88 ? -10.902 16.988 6.240 1.00 88.62 88 ILE A N 1
ATOM 638 C CA . ILE A 1 88 ? -9.788 16.164 6.722 1.00 88.62 88 ILE A CA 1
ATOM 639 C C . ILE A 1 88 ? -9.338 15.098 5.702 1.00 88.62 88 ILE A C 1
ATOM 641 O O . ILE A 1 88 ? -8.178 14.705 5.716 1.00 88.62 88 ILE A O 1
ATOM 645 N N . ALA A 1 89 ? -10.187 14.690 4.756 1.00 88.75 89 ALA A N 1
ATOM 646 C CA . ALA A 1 89 ? -9.817 13.776 3.673 1.00 88.75 89 ALA A CA 1
ATOM 647 C C . ALA A 1 89 ? -9.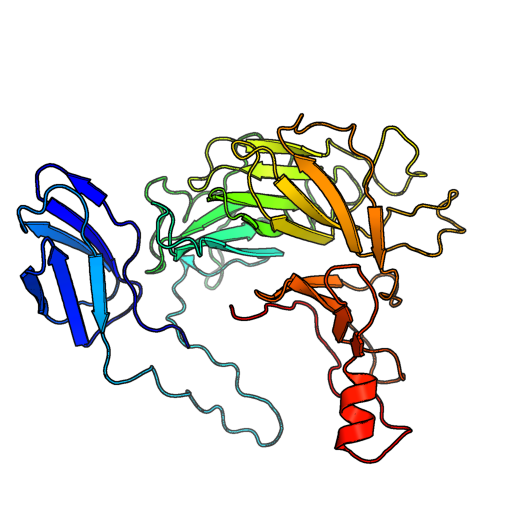183 14.487 2.459 1.00 88.75 89 ALA A C 1
ATOM 649 O O . ALA A 1 89 ? -8.748 13.826 1.515 1.00 88.75 89 ALA A O 1
ATOM 650 N N . ARG A 1 90 ? -9.108 15.825 2.461 1.00 87.75 90 ARG A N 1
ATOM 651 C CA . ARG A 1 90 ? -8.577 16.607 1.339 1.00 87.75 90 ARG A CA 1
ATOM 652 C C . ARG A 1 90 ? -7.078 16.805 1.484 1.00 87.75 90 ARG A C 1
ATOM 654 O O . ARG A 1 90 ? -6.623 17.582 2.319 1.00 87.75 90 ARG A O 1
ATOM 661 N N . PHE A 1 91 ? -6.323 16.144 0.620 1.00 88.88 91 PHE A N 1
ATOM 662 C CA . PHE A 1 91 ? -4.886 16.338 0.479 1.00 88.88 91 PHE A CA 1
ATOM 663 C C . PHE A 1 91 ? -4.601 16.957 -0.897 1.00 88.88 91 PHE A C 1
ATOM 665 O O . PHE A 1 91 ? -5.174 16.502 -1.886 1.00 88.88 91 PHE A O 1
ATOM 672 N N . PRO A 1 92 ? -3.750 17.992 -0.989 1.00 85.06 92 PRO A N 1
ATOM 673 C CA . PRO A 1 92 ? -3.433 18.684 -2.237 1.00 85.06 92 PRO A CA 1
ATOM 674 C C . PRO A 1 92 ? -2.494 17.863 -3.129 1.00 85.06 92 PRO A C 1
ATOM 676 O O . PRO A 1 92 ? -2.581 17.942 -4.350 1.00 85.06 92 PRO A O 1
ATOM 679 N N . THR A 1 93 ? -1.612 17.063 -2.524 1.00 88.88 93 THR A N 1
ATOM 680 C CA . THR A 1 93 ? -0.635 16.226 -3.233 1.00 88.88 93 THR A CA 1
ATOM 681 C C . THR A 1 93 ? -0.527 14.829 -2.611 1.00 88.88 93 THR A C 1
ATOM 683 O O . THR A 1 93 ? 0.546 14.449 -2.135 1.00 88.88 93 THR A O 1
ATOM 686 N N . PRO A 1 94 ? -1.627 14.051 -2.573 1.00 91.44 94 PRO A N 1
ATOM 687 C CA . PRO A 1 94 ? -1.603 12.691 -2.063 1.00 91.44 94 PRO A CA 1
ATOM 688 C C . PRO A 1 94 ? -0.893 11.799 -3.083 1.00 91.44 94 PRO A C 1
ATOM 690 O O . PRO A 1 94 ? -1.488 11.370 -4.069 1.00 91.44 94 PRO A O 1
ATOM 693 N N . ARG A 1 95 ? 0.396 11.539 -2.873 1.00 92.88 95 ARG A N 1
ATOM 694 C CA . ARG A 1 95 ? 1.183 10.666 -3.752 1.00 92.88 95 ARG A CA 1
ATOM 695 C C . ARG A 1 95 ? 0.929 9.188 -3.501 1.00 92.88 95 ARG A C 1
ATOM 697 O O . ARG A 1 95 ? 1.125 8.380 -4.402 1.00 92.88 95 ARG A O 1
ATOM 704 N N . GLY A 1 96 ? 0.439 8.842 -2.315 1.00 92.44 96 GLY A N 1
ATOM 705 C CA . GLY A 1 96 ? 0.141 7.468 -1.942 1.00 92.44 96 GLY A CA 1
ATOM 706 C C . GLY A 1 96 ? -1.068 7.369 -1.026 1.00 92.44 96 GLY A C 1
ATOM 707 O O . GLY A 1 96 ? -1.270 8.214 -0.156 1.00 92.44 96 GLY A O 1
ATOM 708 N N . LEU A 1 97 ? -1.848 6.308 -1.222 1.00 93.62 97 LEU A N 1
ATOM 709 C CA . LEU A 1 97 ? -2.990 5.933 -0.396 1.00 93.62 97 LEU A CA 1
ATOM 710 C C . LEU A 1 97 ? -2.958 4.420 -0.172 1.00 93.62 97 LEU A C 1
ATOM 712 O O . LEU A 1 97 ? -2.817 3.651 -1.123 1.00 93.62 97 LEU A O 1
ATOM 716 N N . ALA A 1 98 ? -3.134 3.990 1.071 1.00 94.44 98 ALA A N 1
ATOM 717 C CA . ALA A 1 98 ? -3.362 2.594 1.412 1.00 94.44 98 ALA A CA 1
ATOM 718 C C . ALA A 1 98 ? -4.356 2.500 2.555 1.00 94.44 98 ALA A C 1
ATOM 720 O O . ALA A 1 98 ? -4.569 3.444 3.313 1.00 94.44 98 ALA A O 1
ATOM 721 N N . VAL A 1 99 ? -4.938 1.318 2.678 1.00 93.25 99 VAL A N 1
ATOM 722 C CA . VAL A 1 99 ? -5.802 0.945 3.786 1.00 93.25 99 VAL A CA 1
ATOM 723 C C . VAL A 1 99 ? -5.259 -0.355 4.355 1.00 93.25 99 VAL A C 1
ATOM 725 O O . VAL A 1 99 ? -4.901 -1.247 3.578 1.00 93.25 99 VAL A O 1
ATOM 728 N N . ASN A 1 100 ? -5.186 -0.477 5.679 1.00 94.19 100 ASN A N 1
ATOM 729 C CA . ASN A 1 100 ? -4.911 -1.777 6.282 1.00 94.19 100 ASN A CA 1
ATOM 730 C C . ASN A 1 100 ? -6.137 -2.680 6.077 1.00 94.19 100 ASN A C 1
ATOM 732 O O . ASN A 1 100 ? -7.253 -2.357 6.481 1.00 94.19 100 ASN A O 1
ATOM 736 N N . ARG A 1 101 ? -5.926 -3.805 5.391 1.00 89.62 101 ARG A N 1
ATOM 737 C CA . ARG A 1 101 ? -6.982 -4.748 4.993 1.00 89.62 101 ARG A CA 1
ATOM 738 C C . ARG A 1 101 ? -6.993 -6.022 5.839 1.00 89.62 101 ARG A C 1
ATOM 740 O O . ARG A 1 101 ? -7.756 -6.926 5.523 1.00 89.62 101 ARG A O 1
ATOM 747 N N . ASN A 1 102 ? -6.159 -6.110 6.873 1.00 90.06 102 ASN A N 1
ATOM 748 C CA . ASN A 1 102 ? -6.086 -7.265 7.755 1.00 90.06 102 ASN A CA 1
ATOM 749 C C . ASN A 1 102 ? -7.200 -7.173 8.815 1.00 90.06 102 ASN A C 1
ATOM 751 O O . ASN A 1 102 ? -7.077 -6.364 9.733 1.00 90.06 102 ASN A O 1
ATOM 755 N N . PRO A 1 103 ? -8.276 -7.980 8.734 1.00 85.69 103 PRO A N 1
ATOM 756 C CA . PRO A 1 103 ? -9.403 -7.886 9.665 1.00 85.69 103 PRO A CA 1
ATOM 757 C C . PRO A 1 103 ? -9.039 -8.267 11.106 1.00 85.69 103 PRO A C 1
ATOM 759 O O . PRO A 1 103 ? -9.779 -7.928 12.024 1.00 85.69 103 PRO A O 1
ATOM 762 N N . ALA A 1 104 ? -7.914 -8.960 11.315 1.00 84.94 104 ALA A N 1
ATOM 763 C CA . ALA A 1 104 ? -7.403 -9.284 12.644 1.00 84.94 104 ALA A CA 1
ATOM 764 C C . ALA A 1 104 ? -6.535 -8.162 13.244 1.00 84.94 104 ALA A C 1
ATOM 766 O O . ALA A 1 104 ? -6.168 -8.234 14.416 1.00 84.94 104 ALA A O 1
ATOM 767 N N . SER A 1 105 ? -6.192 -7.137 12.458 1.00 89.56 105 SER A N 1
ATOM 768 C CA . SER A 1 105 ? -5.351 -6.034 12.910 1.00 89.56 105 SER A CA 1
ATOM 769 C C . SER A 1 105 ? -6.136 -5.028 13.752 1.00 89.56 105 SER A C 1
ATOM 771 O O . SER A 1 105 ? -7.240 -4.637 13.355 1.00 89.56 105 SER A O 1
ATOM 773 N N . PRO A 1 106 ? -5.550 -4.465 14.829 1.00 88.25 106 PRO A N 1
ATOM 774 C CA . PRO A 1 106 ? -6.114 -3.282 15.485 1.00 88.25 106 PRO A CA 1
ATOM 775 C C . PRO A 1 106 ? -6.188 -2.062 14.549 1.00 88.25 106 PRO A C 1
ATOM 777 O O . PRO A 1 106 ? -6.875 -1.085 14.850 1.00 88.25 106 PRO A O 1
ATOM 780 N N . PHE A 1 107 ? -5.491 -2.106 13.410 1.00 92.25 107 PHE A N 1
ATOM 781 C CA . PHE A 1 107 ? -5.481 -1.060 12.396 1.00 92.25 107 PHE A CA 1
ATOM 782 C C . PHE A 1 107 ? -6.409 -1.349 11.216 1.00 92.25 107 PHE A C 1
ATOM 784 O O . PHE A 1 107 ? -6.393 -0.581 10.261 1.00 92.25 107 PHE A O 1
ATOM 791 N N . PHE A 1 108 ? -7.216 -2.417 11.243 1.00 92.50 108 PHE A N 1
ATOM 792 C CA . PHE A 1 108 ? -8.124 -2.742 10.141 1.00 92.50 108 PHE A CA 1
ATOM 793 C C . PHE A 1 108 ? -8.939 -1.520 9.696 1.00 92.50 108 PHE A C 1
ATOM 795 O O . PHE A 1 108 ? -9.514 -0.820 10.525 1.00 92.50 108 PHE A O 1
ATOM 802 N N . GLY A 1 109 ? -8.968 -1.243 8.391 1.00 90.75 109 GLY A N 1
ATOM 803 C CA . GLY A 1 109 ? -9.670 -0.108 7.790 1.00 90.75 109 GLY A CA 1
ATOM 804 C C . GLY A 1 109 ? -9.055 1.268 8.055 1.00 90.75 109 GLY A C 1
ATOM 805 O O . GLY A 1 109 ? -9.606 2.275 7.609 1.00 90.75 109 GLY A O 1
ATOM 806 N N . ARG A 1 110 ? -7.907 1.335 8.737 1.00 94.12 110 ARG A N 1
ATOM 807 C CA . ARG A 1 110 ? -7.134 2.566 8.879 1.00 94.12 110 ARG A CA 1
ATOM 808 C C . ARG A 1 110 ? -6.605 3.009 7.526 1.00 94.12 110 ARG A C 1
ATOM 810 O O . ARG A 1 110 ? -6.033 2.211 6.784 1.00 94.12 110 ARG A O 1
ATOM 817 N N . ILE A 1 111 ? -6.804 4.286 7.228 1.00 95.00 111 ILE A N 1
ATOM 818 C CA . ILE A 1 111 ? -6.397 4.920 5.979 1.00 95.00 111 ILE A CA 1
ATOM 819 C C . ILE A 1 111 ? -5.039 5.578 6.211 1.00 95.00 111 ILE A C 1
ATOM 821 O O . ILE A 1 111 ? -4.855 6.260 7.219 1.00 95.00 111 ILE A O 1
ATOM 825 N N . TYR A 1 112 ? -4.111 5.404 5.277 1.00 97.31 112 TYR A N 1
ATOM 826 C CA . TYR A 1 112 ? -2.785 6.017 5.281 1.00 97.31 112 TYR A CA 1
ATOM 827 C C . TYR A 1 112 ? -2.596 6.845 4.023 1.00 97.31 112 TYR A C 1
ATOM 829 O O . TYR A 1 112 ? -2.886 6.369 2.925 1.00 97.31 112 TYR A O 1
ATOM 837 N N . VAL A 1 113 ? -2.085 8.063 4.181 1.00 96.81 113 VAL A N 1
ATOM 838 C CA . VAL A 1 113 ? -1.849 8.991 3.073 1.00 96.81 113 VAL A CA 1
ATOM 839 C C . VAL A 1 113 ? -0.416 9.498 3.122 1.00 96.81 113 VAL A C 1
ATOM 841 O O . VAL A 1 113 ? 0.040 9.956 4.165 1.00 96.81 113 VAL A O 1
ATOM 844 N N . ALA A 1 114 ? 0.276 9.453 1.988 1.00 96.50 114 ALA A N 1
ATOM 845 C CA . ALA A 1 114 ? 1.537 10.150 1.771 1.00 96.50 114 ALA A CA 1
ATOM 846 C C . ALA A 1 114 ? 1.251 11.473 1.061 1.00 96.50 114 ALA A C 1
ATOM 848 O O . ALA A 1 114 ? 0.762 11.472 -0.069 1.00 96.50 114 ALA A O 1
ATOM 849 N N . ASN A 1 115 ? 1.550 12.596 1.715 1.00 95.12 115 ASN A N 1
ATOM 850 C CA . ASN A 1 115 ? 1.453 13.922 1.116 1.00 95.12 115 ASN A CA 1
ATOM 851 C C . ASN A 1 115 ? 2.857 14.486 0.889 1.00 95.12 115 ASN A C 1
ATOM 853 O O . ASN A 1 115 ? 3.606 14.695 1.845 1.00 95.12 115 ASN A O 1
ATOM 857 N N . SER A 1 116 ? 3.210 14.745 -0.369 1.00 93.81 116 SER A N 1
ATOM 858 C CA . SER A 1 116 ? 4.556 15.206 -0.712 1.00 93.81 116 SER A CA 1
ATOM 859 C C . SER A 1 116 ? 4.711 16.711 -0.510 1.00 93.81 116 SER A C 1
ATOM 861 O O . SER A 1 116 ? 5.654 17.160 0.122 1.00 93.81 116 SER A O 1
ATOM 863 N N . THR A 1 117 ? 3.790 17.531 -1.004 1.00 91.31 117 THR A N 1
ATOM 864 C CA . THR A 1 117 ? 3.946 18.988 -1.003 1.00 91.31 117 THR A CA 1
ATOM 865 C C . THR A 1 117 ? 3.086 19.615 0.096 1.00 91.31 117 THR A C 1
ATOM 867 O O . THR A 1 117 ? 1.873 19.386 0.137 1.00 91.31 117 THR A O 1
ATOM 870 N N . PRO A 1 118 ? 3.675 20.412 1.006 1.00 90.94 118 PRO A N 1
ATOM 871 C CA . PRO A 1 118 ? 2.896 21.185 1.963 1.00 90.94 118 PRO A CA 1
ATOM 872 C C . PRO A 1 118 ? 1.936 22.147 1.254 1.00 90.94 118 PRO A C 1
ATOM 874 O O . PRO A 1 118 ? 2.273 22.702 0.209 1.00 90.94 118 PRO A O 1
ATOM 877 N N . ALA A 1 119 ? 0.776 22.403 1.851 1.00 86.44 119 ALA A N 1
ATOM 878 C CA . ALA A 1 119 ? -0.115 23.476 1.426 1.00 86.44 119 ALA A CA 1
ATOM 879 C C . ALA A 1 119 ? -0.537 24.328 2.618 1.00 86.44 119 ALA A C 1
ATOM 881 O O . ALA A 1 119 ? -0.831 23.813 3.700 1.00 86.44 119 ALA A O 1
ATOM 882 N N . SER A 1 120 ? -0.600 25.639 2.393 1.00 82.44 120 SER A N 1
ATOM 883 C CA . SER A 1 120 ? -1.232 26.580 3.309 1.00 82.44 120 SER A CA 1
ATOM 884 C C . SER A 1 120 ? -2.757 26.540 3.169 1.00 82.44 120 SER A C 1
ATOM 886 O O . SER A 1 120 ? -3.322 26.035 2.191 1.00 82.44 120 SER A O 1
ATOM 888 N N . ASN A 1 121 ? -3.438 27.054 4.191 1.00 68.69 121 ASN A N 1
ATOM 889 C CA . ASN A 1 121 ? -4.884 27.200 4.193 1.00 68.69 121 ASN A CA 1
ATOM 890 C C . ASN A 1 121 ? -5.336 28.146 3.069 1.00 68.69 121 ASN A C 1
ATOM 892 O O . ASN A 1 121 ? -4.987 29.321 3.028 1.00 68.69 121 ASN A O 1
ATOM 896 N N . SER A 1 122 ? -6.186 27.644 2.183 1.00 57.66 122 SER A N 1
ATOM 897 C CA . SER A 1 122 ? -7.071 28.472 1.367 1.00 57.66 122 SER A CA 1
ATOM 898 C C . SER A 1 122 ? -8.505 28.048 1.662 1.00 57.66 122 SER A C 1
ATOM 900 O O . SER A 1 122 ? -8.733 26.977 2.224 1.00 57.66 122 SER A O 1
ATOM 902 N N . VAL A 1 123 ? -9.485 28.863 1.274 1.00 53.81 123 VAL A N 1
ATOM 903 C CA . VAL A 1 123 ? -10.923 28.635 1.532 1.00 53.81 123 VAL A CA 1
ATOM 904 C C . VAL A 1 123 ? -11.421 27.263 1.012 1.00 53.81 123 VAL A C 1
ATOM 906 O O . VAL A 1 123 ? -12.487 26.805 1.413 1.00 53.81 123 VAL A O 1
ATOM 909 N N . LEU A 1 124 ? -10.627 26.557 0.189 1.00 57.16 124 LEU A N 1
ATOM 910 C CA . LEU A 1 124 ? -10.907 25.213 -0.332 1.00 57.16 124 LEU A CA 1
ATOM 911 C C . LEU A 1 124 ? -9.837 24.145 0.001 1.00 57.16 124 LEU A C 1
ATOM 913 O O . LEU A 1 124 ? -10.077 22.968 -0.275 1.00 57.16 124 LEU A O 1
ATOM 917 N N . SER A 1 125 ? -8.691 24.504 0.600 1.00 65.81 125 SER A N 1
ATOM 918 C CA . SER A 1 125 ? -7.583 23.575 0.891 1.00 65.81 125 SER A CA 1
ATOM 919 C C . SER A 1 125 ? -7.312 23.433 2.387 1.00 65.81 125 SER A C 1
ATOM 921 O O . SER A 1 125 ? -7.087 24.400 3.115 1.00 65.81 125 SER A O 1
ATOM 923 N N . ARG A 1 126 ? -7.284 22.179 2.835 1.00 84.38 126 ARG A N 1
ATOM 924 C CA . ARG A 1 126 ? -6.786 21.788 4.149 1.00 84.38 126 ARG A CA 1
ATOM 925 C C . ARG A 1 126 ? -5.300 22.163 4.265 1.00 84.38 126 ARG A C 1
ATOM 927 O O . ARG A 1 126 ? -4.519 21.815 3.381 1.00 84.38 126 ARG A O 1
ATOM 934 N N . ALA A 1 127 ? -4.910 22.829 5.354 1.00 87.75 127 ALA A N 1
ATOM 935 C CA . ALA A 1 127 ? -3.497 23.035 5.663 1.00 87.75 127 ALA A CA 1
ATOM 936 C C . ALA A 1 127 ? -2.852 21.688 6.022 1.00 87.75 127 ALA A C 1
ATOM 938 O O . ALA A 1 127 ? -3.308 20.999 6.937 1.00 87.75 127 ALA A O 1
ATOM 939 N N . VAL A 1 128 ? -1.816 21.305 5.280 1.00 91.56 128 VAL A N 1
ATOM 940 C CA . VAL A 1 128 ? -1.094 20.040 5.459 1.00 91.56 128 VAL A CA 1
ATOM 941 C C . VAL A 1 128 ? 0.400 20.247 5.229 1.00 91.56 128 VAL A C 1
ATOM 943 O O . VAL A 1 128 ? 0.807 21.063 4.405 1.00 91.56 128 VAL A O 1
ATOM 946 N N . GLY A 1 129 ? 1.223 19.505 5.962 1.00 93.62 129 GLY A N 1
ATOM 947 C CA . GLY A 1 129 ? 2.660 19.399 5.764 1.00 93.62 129 GLY A CA 1
ATOM 948 C C . GLY A 1 129 ? 3.037 18.232 4.852 1.00 93.62 129 GLY A C 1
ATOM 949 O O . GLY A 1 129 ? 2.196 17.443 4.414 1.00 93.62 129 GLY A O 1
ATOM 950 N N . ARG A 1 130 ? 4.336 18.123 4.580 1.00 94.94 130 ARG A N 1
ATOM 951 C CA . ARG A 1 130 ? 4.946 16.949 3.952 1.00 94.94 130 ARG A CA 1
ATOM 952 C C . ARG A 1 130 ? 5.035 15.822 4.974 1.00 94.94 130 ARG A C 1
ATOM 954 O O . ARG A 1 130 ? 5.472 16.063 6.095 1.00 94.94 130 ARG A O 1
ATOM 961 N N . GLY A 1 131 ? 4.674 14.611 4.573 1.00 96.12 131 GLY A N 1
ATOM 962 C CA . GLY A 1 131 ? 4.811 13.420 5.402 1.00 96.12 131 GLY A CA 1
ATOM 963 C C . GLY A 1 131 ? 3.628 12.475 5.274 1.00 96.12 131 GLY A C 1
ATOM 964 O O . GLY A 1 131 ? 2.863 12.517 4.307 1.00 96.12 131 GLY A O 1
ATOM 965 N N . LEU A 1 132 ? 3.505 11.609 6.269 1.00 97.38 132 LEU A N 1
ATOM 966 C CA . LEU A 1 132 ? 2.457 10.611 6.371 1.00 97.38 132 LEU A CA 1
ATOM 967 C C . LEU A 1 132 ? 1.317 11.110 7.250 1.00 97.38 132 LEU A C 1
ATOM 969 O O . LEU A 1 132 ? 1.517 11.848 8.215 1.00 97.38 132 LEU A O 1
ATOM 973 N N . TYR A 1 133 ? 0.121 10.659 6.912 1.00 97.38 133 TYR A N 1
ATOM 974 C CA . TYR A 1 133 ? -1.107 10.922 7.637 1.00 97.38 133 TYR A CA 1
ATOM 975 C C . TYR A 1 133 ? -1.882 9.635 7.827 1.00 97.38 133 TYR A C 1
ATOM 977 O O . TYR A 1 133 ? -1.795 8.726 6.996 1.00 97.38 133 TYR A O 1
ATOM 985 N N . THR A 1 134 ? -2.698 9.580 8.876 1.00 96.19 134 THR A N 1
ATOM 986 C CA . THR A 1 134 ? -3.636 8.478 9.049 1.00 96.19 134 THR A CA 1
ATOM 987 C C . THR A 1 134 ? -5.017 8.921 9.516 1.00 96.19 134 THR A C 1
ATOM 989 O O . THR A 1 134 ? -5.153 9.743 10.415 1.00 96.19 134 THR A O 1
ATOM 992 N N . LEU A 1 135 ? -6.057 8.372 8.888 1.00 94.69 135 LEU A N 1
ATOM 993 C CA . LEU A 1 135 ? -7.455 8.607 9.242 1.00 94.69 135 LEU A CA 1
ATOM 994 C C . LEU A 1 135 ? -8.095 7.303 9.701 1.00 94.69 135 LEU A C 1
ATOM 996 O O . LEU A 1 135 ? -7.737 6.215 9.236 1.00 94.69 135 LEU A O 1
ATOM 1000 N N . LYS A 1 136 ? -9.088 7.425 10.578 1.00 92.88 136 LYS A N 1
ATOM 1001 C CA . LYS A 1 136 ? -9.997 6.319 10.871 1.00 92.88 136 LYS A CA 1
ATOM 1002 C C . LYS A 1 136 ? -10.904 6.051 9.665 1.00 92.88 136 LYS A C 1
ATOM 1004 O O . LYS A 1 136 ? -11.020 6.875 8.755 1.00 92.88 136 LYS A O 1
ATOM 1009 N N . SER A 1 137 ? -11.563 4.897 9.662 1.00 89.56 137 SER A N 1
ATOM 1010 C CA . SER A 1 137 ? -12.454 4.468 8.571 1.00 89.56 137 SER A CA 1
ATOM 1011 C C . SER A 1 137 ? -13.689 5.361 8.388 1.00 89.56 137 SER A C 1
ATOM 1013 O O . SER A 1 137 ? -14.269 5.389 7.306 1.00 89.56 137 SER A O 1
ATOM 1015 N N . ASP A 1 138 ? -14.064 6.118 9.423 1.00 89.00 138 ASP A N 1
ATOM 1016 C CA . ASP A 1 138 ? -15.133 7.124 9.426 1.00 89.00 138 ASP A CA 1
ATOM 1017 C C . ASP A 1 138 ? -14.655 8.522 8.973 1.00 89.00 138 ASP A C 1
ATOM 1019 O O . ASP A 1 138 ? -15.387 9.504 9.100 1.00 89.00 138 ASP A O 1
ATOM 1023 N N . PHE A 1 139 ? -13.420 8.621 8.464 1.00 89.69 139 PHE A N 1
ATOM 1024 C CA . PHE A 1 139 ? -12.734 9.861 8.098 1.00 89.69 139 PHE A CA 1
ATOM 1025 C C . PHE A 1 139 ? -12.540 10.861 9.241 1.00 89.69 139 PHE A C 1
ATOM 1027 O O . PHE A 1 139 ? -12.307 12.034 8.975 1.00 89.69 139 PHE A O 1
ATOM 1034 N N . THR A 1 140 ? -12.594 10.452 10.505 1.00 91.81 140 THR A N 1
ATOM 1035 C CA . THR A 1 140 ? -12.141 11.314 11.606 1.00 91.81 140 THR A CA 1
ATOM 1036 C C . THR A 1 140 ? -10.662 11.076 11.919 1.00 91.81 140 THR A C 1
ATOM 1038 O O . THR A 1 140 ? -10.030 10.150 11.394 1.00 91.81 140 THR A O 1
ATOM 1041 N N . ASP A 1 141 ? -10.070 11.970 12.713 1.00 93.62 141 ASP A N 1
ATOM 1042 C CA . ASP A 1 141 ? -8.647 11.901 13.045 1.00 93.62 141 ASP A CA 1
ATOM 1043 C C . ASP A 1 141 ? -8.312 10.576 13.749 1.00 93.62 141 ASP A C 1
ATOM 1045 O O . ASP A 1 141 ? -9.097 10.051 14.544 1.00 93.62 141 ASP A O 1
ATOM 1049 N N . SER A 1 142 ? -7.140 10.029 13.438 1.00 91.88 142 SER A N 1
ATOM 1050 C CA . SER A 1 142 ? -6.576 8.892 14.158 1.00 91.88 142 SER A CA 1
ATOM 1051 C C . SER A 1 142 ? -6.406 9.190 15.657 1.00 91.88 142 SER A C 1
ATOM 1053 O O . SER A 1 142 ? -6.213 10.349 16.034 1.00 91.88 142 SER A O 1
ATOM 1055 N N . PRO A 1 143 ? -6.344 8.160 16.520 1.00 88.75 143 PRO A N 1
ATOM 1056 C CA . PRO A 1 143 ? -6.101 8.344 17.955 1.00 88.75 143 PRO A CA 1
ATOM 1057 C C . PRO A 1 143 ? -4.823 9.125 18.306 1.00 88.75 143 PRO A C 1
ATOM 1059 O O . PRO A 1 143 ? -4.752 9.734 19.368 1.00 88.75 143 PRO A O 1
ATOM 1062 N N . ASN A 1 144 ? -3.831 9.140 17.410 1.00 92.12 144 ASN A N 1
ATOM 1063 C CA . ASN A 1 144 ? -2.563 9.846 17.603 1.00 92.12 144 ASN A CA 1
ATOM 1064 C C . ASN A 1 144 ? -2.579 11.301 17.085 1.00 92.12 144 ASN A C 1
ATOM 1066 O O . ASN A 1 144 ? -1.565 11.990 17.168 1.00 92.12 144 ASN A O 1
ATOM 1070 N N . GLY A 1 145 ? -3.692 11.782 16.516 1.00 94.50 145 GLY A N 1
ATOM 1071 C CA . GLY A 1 145 ? -3.780 13.124 15.922 1.00 94.50 145 GLY A CA 1
ATOM 1072 C C . GLY A 1 145 ? -3.067 13.264 14.568 1.00 94.50 145 GLY A C 1
ATOM 1073 O O . GLY A 1 145 ? -2.821 14.376 14.089 1.00 94.50 145 GLY A O 1
ATOM 1074 N N . TYR A 1 146 ? -2.687 12.145 13.949 1.00 95.38 146 TYR A N 1
ATOM 1075 C CA . TYR A 1 146 ? -1.940 12.087 12.686 1.00 95.38 146 TYR A CA 1
ATOM 1076 C C . TYR A 1 146 ? -2.837 12.146 11.449 1.00 95.38 146 TYR A C 1
ATOM 1078 O O . TYR A 1 146 ? -2.371 12.102 10.315 1.00 95.38 146 TYR A O 1
ATOM 1086 N N . GLY A 1 147 ? -4.139 12.277 11.649 1.00 93.50 147 GLY A N 1
ATOM 1087 C CA . GLY A 1 147 ? -5.097 12.656 10.630 1.00 93.50 147 GLY A CA 1
ATOM 1088 C C . GLY A 1 147 ? -5.022 14.133 10.332 1.00 93.50 147 GLY A C 1
ATOM 1089 O O . GLY A 1 147 ? -5.213 14.482 9.176 1.00 93.50 147 GLY A O 1
ATOM 1090 N N . THR A 1 148 ? -4.656 14.968 11.312 1.00 91.69 148 THR A N 1
ATOM 1091 C CA . THR A 1 148 ? -4.469 16.422 11.174 1.00 91.69 148 THR A CA 1
ATOM 1092 C C . THR A 1 148 ? -3.001 16.820 11.006 1.00 91.69 148 THR A C 1
ATOM 1094 O O . THR A 1 148 ? -2.707 17.706 10.199 1.00 91.69 148 THR A O 1
ATOM 1097 N N . ASN A 1 149 ? -2.080 16.141 11.696 1.00 93.00 149 ASN A N 1
ATOM 1098 C CA . ASN A 1 149 ? -0.661 16.505 11.770 1.00 93.00 149 ASN A CA 1
ATOM 1099 C C . ASN A 1 149 ? 0.227 15.567 10.940 1.00 93.00 149 ASN A C 1
ATOM 1101 O O . ASN A 1 149 ? 0.170 14.354 11.124 1.00 93.00 149 ASN A O 1
ATOM 1105 N N . ALA A 1 150 ? 1.083 16.129 10.077 1.00 94.12 150 ALA A N 1
ATOM 1106 C CA . ALA A 1 150 ? 2.032 15.345 9.280 1.00 94.12 150 ALA A CA 1
ATOM 1107 C C . ALA A 1 150 ? 3.027 14.601 10.176 1.00 94.12 150 ALA A C 1
ATOM 1109 O O . ALA A 1 150 ? 3.567 15.198 11.107 1.00 94.12 150 ALA A O 1
ATOM 1110 N N . GLN A 1 151 ? 3.316 13.342 9.851 1.00 95.25 151 GLN A N 1
ATOM 1111 C CA . GLN A 1 151 ? 4.318 12.534 10.540 1.00 95.25 151 GLN A CA 1
ATOM 1112 C C . GLN A 1 151 ? 5.447 12.106 9.614 1.00 95.25 151 GLN A C 1
ATOM 1114 O O . GLN A 1 151 ? 5.224 11.671 8.485 1.00 95.25 151 GLN A O 1
ATOM 1119 N N . THR A 1 152 ? 6.671 12.183 10.128 1.00 93.75 152 THR A N 1
ATOM 1120 C CA . THR A 1 152 ? 7.842 11.562 9.501 1.00 93.75 152 THR A CA 1
ATOM 1121 C C . THR A 1 152 ? 8.260 10.292 10.228 1.00 93.75 152 THR A C 1
ATOM 1123 O O . THR A 1 152 ? 8.809 9.405 9.594 1.00 93.75 152 THR A O 1
ATOM 1126 N N . ALA A 1 153 ? 8.017 10.198 11.542 1.00 89.00 153 ALA A N 1
ATOM 1127 C CA . ALA A 1 153 ? 8.484 9.107 12.405 1.00 89.00 153 ALA A CA 1
ATOM 1128 C C . ALA A 1 153 ? 9.977 8.767 12.220 1.00 89.00 153 ALA A C 1
ATOM 1130 O O . ALA A 1 153 ? 10.373 7.603 12.224 1.00 89.00 153 ALA A O 1
ATOM 1131 N N . GLY A 1 154 ? 10.803 9.798 12.010 1.00 90.12 154 GLY A N 1
ATOM 1132 C CA . GLY A 1 154 ? 12.243 9.649 11.777 1.00 90.12 154 GLY A CA 1
ATOM 1133 C C . GLY A 1 154 ? 12.629 9.218 10.358 1.00 90.12 154 GLY A C 1
ATOM 1134 O O . GLY A 1 154 ? 13.815 9.042 10.092 1.00 90.12 154 GLY A O 1
ATOM 1135 N N . LEU A 1 155 ? 11.666 9.073 9.443 1.00 92.19 155 LEU A N 1
ATOM 1136 C CA . LEU A 1 155 ? 11.918 8.742 8.042 1.00 92.19 155 LEU A CA 1
ATOM 1137 C C . LEU A 1 155 ? 12.436 9.961 7.249 1.00 92.19 155 LEU A C 1
ATOM 1139 O O . LEU A 1 155 ? 12.045 11.101 7.522 1.00 92.19 155 LEU A O 1
ATOM 1143 N N . PRO A 1 156 ? 13.300 9.733 6.246 1.00 87.69 156 PRO A N 1
ATOM 1144 C CA . PRO A 1 156 ? 14.126 10.744 5.577 1.00 87.69 156 PRO A CA 1
ATOM 1145 C C . PRO A 1 156 ? 13.394 11.512 4.458 1.00 87.69 156 PRO A C 1
ATOM 1147 O O . PRO A 1 156 ? 13.958 11.704 3.385 1.00 87.69 156 PRO A O 1
ATOM 1150 N N . PHE A 1 157 ? 12.136 11.926 4.638 1.00 92.19 157 PHE A N 1
ATOM 1151 C CA . PHE A 1 157 ? 11.398 12.549 3.529 1.00 92.19 157 PHE A CA 1
ATOM 1152 C C . PHE A 1 157 ? 12.030 13.875 3.092 1.00 92.19 157 PHE A C 1
ATOM 1154 O O . PHE A 1 157 ? 12.117 14.833 3.865 1.00 92.19 157 PHE A O 1
ATOM 1161 N N . VAL A 1 158 ? 12.441 13.937 1.828 1.00 92.19 158 VAL A N 1
ATOM 1162 C CA . VAL A 1 158 ? 13.155 15.076 1.246 1.00 92.19 158 VAL A CA 1
ATOM 1163 C C . VAL A 1 158 ? 12.193 16.101 0.654 1.00 92.19 158 VAL A C 1
ATOM 1165 O O . VAL A 1 158 ? 11.022 15.822 0.401 1.00 92.19 158 VAL A O 1
ATOM 1168 N N . VAL A 1 159 ? 12.684 17.310 0.374 1.00 93.31 159 VAL A N 1
ATOM 1169 C CA . VAL A 1 159 ? 11.900 18.364 -0.287 1.00 93.31 159 VAL A CA 1
ATOM 1170 C C . VAL A 1 159 ? 11.769 18.070 -1.788 1.00 93.31 159 VAL A C 1
ATOM 1172 O O . VAL A 1 159 ? 12.521 18.589 -2.603 1.00 93.31 159 VAL A O 1
ATOM 1175 N N . SER A 1 160 ? 10.796 17.237 -2.158 1.00 91.75 160 SER A N 1
ATOM 1176 C CA . SER A 1 160 ? 10.520 16.833 -3.547 1.00 91.75 160 SER A CA 1
ATOM 1177 C C . SER A 1 160 ? 9.016 16.758 -3.848 1.00 91.75 160 SER A C 1
ATOM 1179 O O . SER A 1 160 ? 8.194 16.605 -2.951 1.00 91.75 160 SER A O 1
ATOM 1181 N N . ALA A 1 161 ? 8.589 16.826 -5.106 1.00 91.44 161 ALA A N 1
ATOM 1182 C CA . ALA A 1 161 ? 7.202 16.487 -5.440 1.00 91.44 161 ALA A CA 1
ATOM 1183 C C . ALA A 1 161 ? 6.916 14.976 -5.300 1.00 91.44 161 ALA A C 1
ATOM 1185 O O . ALA A 1 161 ? 5.757 14.581 -5.409 1.00 91.44 161 ALA A O 1
ATOM 1186 N N . ASN A 1 162 ? 7.950 14.166 -5.038 1.00 92.00 162 ASN A N 1
ATOM 1187 C CA . ASN A 1 162 ? 7.930 12.707 -5.067 1.00 92.00 162 ASN A CA 1
ATOM 1188 C C . ASN A 1 162 ? 8.413 12.056 -3.750 1.00 92.00 162 ASN A C 1
ATOM 1190 O O . ASN A 1 162 ? 8.826 10.907 -3.765 1.00 92.00 162 ASN A O 1
ATOM 1194 N N . SER A 1 163 ? 8.372 12.767 -2.614 1.00 94.19 163 SER A N 1
ATOM 1195 C CA . SER A 1 163 ? 8.794 12.235 -1.302 1.00 94.19 163 SER A CA 1
ATOM 1196 C C . SER A 1 163 ? 7.891 12.740 -0.163 1.00 94.19 163 SER A C 1
ATOM 1198 O O . SER A 1 163 ? 7.752 13.952 -0.008 1.00 94.19 163 SER A O 1
ATOM 1200 N N . PRO A 1 164 ? 7.255 11.882 0.651 1.00 94.88 164 PRO A N 1
ATOM 1201 C CA . PRO A 1 164 ? 7.010 10.467 0.369 1.00 94.88 164 PRO A CA 1
ATOM 1202 C C . PRO A 1 164 ? 6.185 10.289 -0.915 1.00 94.88 164 PRO A C 1
ATOM 1204 O O . PRO A 1 164 ? 5.407 11.179 -1.276 1.00 94.88 164 PRO A O 1
ATOM 1207 N N . PHE A 1 165 ? 6.326 9.142 -1.588 1.00 94.06 165 PHE A N 1
ATOM 1208 C CA . PHE A 1 165 ? 5.567 8.840 -2.804 1.00 94.06 165 PHE A CA 1
ATOM 1209 C C . PHE A 1 165 ? 4.442 7.833 -2.553 1.00 94.06 165 PHE A C 1
ATOM 1211 O O . PHE A 1 165 ? 3.470 8.142 -1.860 1.00 94.06 165 PHE A O 1
ATOM 1218 N N . ARG A 1 166 ? 4.533 6.633 -3.127 1.00 93.81 166 ARG A N 1
ATOM 1219 C CA . ARG A 1 166 ? 3.499 5.605 -3.022 1.00 93.81 166 ARG A CA 1
ATOM 1220 C C . ARG A 1 166 ? 3.752 4.715 -1.820 1.00 93.81 166 ARG A C 1
ATOM 1222 O O . ARG A 1 166 ? 4.886 4.413 -1.459 1.00 93.81 166 ARG A O 1
ATOM 1229 N N . LEU A 1 167 ? 2.658 4.258 -1.223 1.00 95.38 167 LEU A N 1
ATOM 1230 C CA . LEU A 1 167 ? 2.690 3.401 -0.049 1.00 95.38 167 LEU A CA 1
ATOM 1231 C C . LEU A 1 167 ? 1.798 2.172 -0.218 1.00 95.38 167 LEU A C 1
ATOM 1233 O O . LEU A 1 167 ? 0.901 2.133 -1.065 1.00 95.38 167 LEU A O 1
ATOM 1237 N N . SER A 1 168 ? 2.065 1.146 0.581 1.00 95.69 168 SER A N 1
ATOM 1238 C CA . SER A 1 168 ? 1.263 -0.071 0.656 1.00 95.69 168 SER A CA 1
ATOM 1239 C C . SER A 1 168 ? 1.204 -0.584 2.090 1.00 95.69 168 SER A C 1
ATOM 1241 O O . SER A 1 168 ? 2.175 -0.472 2.828 1.00 95.69 168 SER A O 1
ATOM 1243 N N . SER A 1 169 ? 0.065 -1.146 2.492 1.00 95.44 169 SER A N 1
ATOM 1244 C CA . SER A 1 169 ? -0.044 -1.868 3.763 1.00 95.44 169 SER A CA 1
ATOM 1245 C C . SER A 1 169 ? 0.341 -3.332 3.541 1.00 95.44 169 SER A C 1
ATOM 1247 O O . SER A 1 169 ? -0.199 -3.975 2.634 1.00 95.44 169 SER A O 1
ATOM 1249 N N . GLY A 1 170 ? 1.291 -3.819 4.339 1.00 94.81 170 GLY A N 1
ATOM 1250 C CA . GLY A 1 170 ? 1.733 -5.209 4.361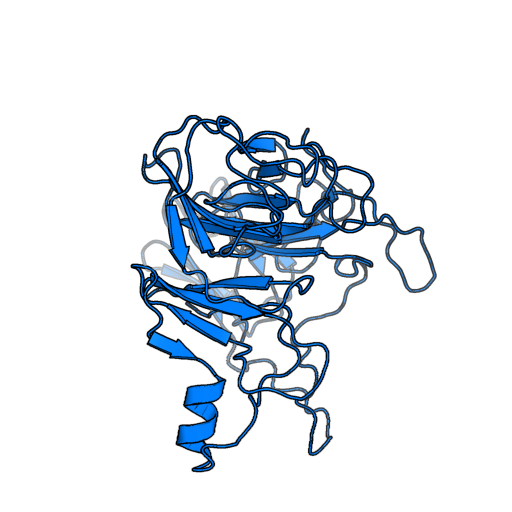 1.00 94.81 170 GLY A CA 1
ATOM 1251 C C . GLY A 1 170 ? 0.827 -6.106 5.206 1.00 94.81 170 GLY A C 1
ATOM 1252 O O . GLY A 1 170 ? -0.015 -5.636 5.970 1.00 94.81 170 GLY A O 1
ATOM 1253 N N . GLN A 1 171 ? 1.013 -7.422 5.075 1.00 93.00 171 GLN A N 1
ATOM 1254 C CA . GLN A 1 171 ? 0.320 -8.434 5.894 1.00 93.00 171 GLN A CA 1
ATOM 1255 C C . GLN A 1 171 ? 0.777 -8.427 7.361 1.00 93.00 171 GLN A C 1
ATOM 1257 O O . GLN A 1 171 ? 0.119 -8.999 8.223 1.00 93.00 171 GLN A O 1
ATOM 1262 N N . ASP A 1 172 ? 1.910 -7.787 7.627 1.00 94.06 172 ASP A N 1
ATOM 1263 C CA . ASP A 1 172 ? 2.519 -7.585 8.936 1.00 94.06 172 ASP A CA 1
ATOM 1264 C C . ASP A 1 172 ? 2.059 -6.286 9.616 1.00 94.06 172 ASP A C 1
ATOM 1266 O O . ASP A 1 172 ? 2.692 -5.842 10.570 1.00 94.06 172 ASP A O 1
ATOM 1270 N N . ASP A 1 173 ? 0.995 -5.665 9.099 1.00 95.19 173 ASP A N 1
ATOM 1271 C CA . ASP A 1 173 ? 0.411 -4.402 9.556 1.00 95.19 173 ASP A CA 1
ATOM 1272 C C . ASP A 1 173 ? 1.325 -3.167 9.470 1.00 95.19 173 ASP A C 1
ATOM 1274 O O . ASP A 1 173 ? 0.906 -2.066 9.840 1.00 95.19 173 ASP A O 1
ATOM 1278 N N . ASN A 1 174 ? 2.531 -3.312 8.914 1.00 96.94 174 ASN A N 1
ATOM 1279 C CA . ASN A 1 174 ? 3.387 -2.182 8.578 1.00 96.94 174 ASN A CA 1
ATOM 1280 C C . ASN A 1 174 ? 2.915 -1.516 7.281 1.00 96.94 174 ASN A C 1
ATOM 1282 O O . ASN A 1 174 ? 2.345 -2.142 6.381 1.00 96.94 174 ASN A O 1
ATOM 1286 N N . VAL A 1 175 ? 3.202 -0.226 7.163 1.00 97.50 175 VAL A N 1
ATOM 1287 C CA . VAL A 1 175 ? 3.044 0.541 5.932 1.00 97.50 175 VAL A CA 1
ATOM 1288 C C . VAL A 1 175 ? 4.421 0.698 5.306 1.00 97.50 175 VAL A C 1
ATOM 1290 O O . VAL A 1 175 ? 5.323 1.240 5.931 1.00 97.50 175 VAL A O 1
ATOM 1293 N N . TYR A 1 176 ? 4.582 0.215 4.080 1.00 97.50 176 TYR A N 1
ATOM 1294 C CA . TYR A 1 176 ? 5.803 0.330 3.288 1.00 97.50 176 TYR A CA 1
ATOM 1295 C C . TYR A 1 176 ? 5.682 1.523 2.349 1.00 97.50 176 TYR A C 1
ATOM 1297 O O . TYR A 1 176 ? 4.643 1.694 1.709 1.00 97.50 176 TYR A O 1
ATOM 1305 N N . ILE A 1 177 ? 6.737 2.324 2.252 1.00 96.75 177 ILE A N 1
ATOM 1306 C CA . ILE A 1 177 ? 6.790 3.569 1.492 1.00 96.75 177 ILE A CA 1
ATOM 1307 C C . ILE A 1 177 ? 7.939 3.467 0.495 1.00 96.75 177 ILE A C 1
ATOM 1309 O O . ILE A 1 177 ? 9.087 3.253 0.883 1.00 96.75 177 ILE A O 1
ATOM 1313 N N . GLY A 1 178 ? 7.605 3.609 -0.785 1.00 94.56 178 GLY A N 1
ATOM 1314 C CA . GLY A 1 178 ? 8.575 3.872 -1.839 1.00 94.56 178 GLY A CA 1
ATOM 1315 C C . GLY A 1 178 ? 8.744 5.375 -1.998 1.00 94.56 178 GLY A C 1
ATOM 1316 O O . GLY A 1 178 ? 7.757 6.119 -1.986 1.00 94.56 178 GLY A O 1
ATOM 1317 N N . ASP A 1 179 ? 9.986 5.819 -2.118 1.00 92.50 179 ASP A N 1
ATOM 1318 C CA . ASP A 1 179 ? 10.315 7.209 -2.392 1.00 92.50 179 ASP A CA 1
ATOM 1319 C C . ASP A 1 179 ? 10.795 7.344 -3.841 1.00 92.50 179 ASP A C 1
ATOM 1321 O O . ASP A 1 179 ? 11.698 6.629 -4.269 1.00 92.50 179 ASP A O 1
ATOM 1325 N N . PHE A 1 180 ? 10.173 8.241 -4.603 1.00 91.75 180 PHE A N 1
ATOM 1326 C CA . PHE A 1 180 ? 10.450 8.439 -6.027 1.00 91.75 180 PHE A CA 1
ATOM 1327 C C . PHE A 1 180 ? 11.223 9.748 -6.276 1.00 91.75 180 PHE A C 1
ATOM 1329 O O . PHE A 1 180 ? 11.223 10.303 -7.373 1.00 91.75 180 PHE A O 1
ATOM 1336 N N . ALA A 1 181 ? 11.822 10.329 -5.236 1.00 90.25 181 ALA A N 1
ATOM 1337 C CA . ALA A 1 181 ? 12.722 11.454 -5.412 1.00 90.25 181 ALA A CA 1
ATOM 1338 C C . ALA A 1 181 ? 14.074 10.989 -5.963 1.00 90.25 181 ALA A C 1
ATOM 1340 O O . ALA A 1 181 ? 14.681 10.092 -5.388 1.00 90.25 181 ALA A O 1
ATOM 1341 N N . ASP A 1 182 ? 14.587 11.686 -6.985 1.00 84.81 182 ASP A N 1
ATOM 1342 C CA . ASP A 1 182 ? 15.954 11.470 -7.471 1.00 84.81 182 ASP A CA 1
ATOM 1343 C C . ASP A 1 182 ? 16.948 11.569 -6.307 1.00 84.81 182 ASP A C 1
ATOM 1345 O O . ASP A 1 182 ? 17.709 10.656 -6.021 1.00 84.81 182 ASP A O 1
ATOM 1349 N N . ALA A 1 183 ? 16.928 12.676 -5.566 1.00 85.25 183 ALA A N 1
ATOM 1350 C CA . ALA A 1 183 ? 17.769 12.831 -4.390 1.00 85.25 183 ALA A CA 1
ATOM 1351 C C . ALA A 1 183 ? 17.077 12.235 -3.163 1.00 85.25 183 ALA A C 1
ATOM 1353 O O . ALA A 1 183 ? 16.061 12.757 -2.714 1.00 85.25 183 ALA A O 1
ATOM 1354 N N . GLY A 1 184 ? 17.669 11.197 -2.585 1.00 82.25 184 GLY A N 1
ATOM 1355 C CA . GLY A 1 184 ? 17.226 10.627 -1.322 1.00 82.25 184 GLY A CA 1
ATOM 1356 C C . GLY A 1 184 ? 16.090 9.629 -1.402 1.00 82.25 184 GLY A C 1
ATOM 1357 O O . GLY A 1 184 ? 15.337 9.486 -0.436 1.00 82.25 184 GLY A O 1
ATOM 1358 N N . SER A 1 185 ? 16.006 8.904 -2.519 1.00 88.12 185 SER A N 1
ATOM 1359 C CA . SER A 1 185 ? 15.136 7.742 -2.605 1.00 88.12 185 SER A CA 1
ATOM 1360 C C . SER A 1 185 ? 15.523 6.687 -1.568 1.00 88.12 185 SER A C 1
ATOM 1362 O O . SER A 1 185 ? 16.698 6.444 -1.280 1.00 88.12 185 SER A O 1
ATOM 1364 N N . SER A 1 186 ? 14.506 6.048 -1.007 1.00 90.25 186 SER A N 1
ATOM 1365 C CA . SER A 1 186 ? 14.612 4.987 -0.022 1.00 90.25 186 SER A CA 1
ATOM 1366 C C . SER A 1 186 ? 13.410 4.062 -0.118 1.00 90.25 186 SER A C 1
ATOM 1368 O O . SER A 1 186 ? 12.345 4.443 -0.622 1.00 90.25 186 SER A O 1
ATOM 1370 N N . LEU A 1 187 ? 13.562 2.859 0.430 1.00 94.31 187 LEU A N 1
ATOM 1371 C CA . LEU A 1 187 ? 12.420 2.054 0.824 1.00 94.31 187 LEU A CA 1
ATOM 1372 C C . LEU A 1 187 ? 12.342 2.021 2.342 1.00 94.31 187 LEU A C 1
ATOM 1374 O O . LEU A 1 187 ? 13.216 1.473 3.010 1.00 94.31 187 LEU A O 1
ATOM 1378 N N . THR A 1 188 ? 11.263 2.555 2.892 1.00 95.38 188 THR A N 1
ATOM 1379 C CA . THR A 1 188 ? 11.047 2.583 4.339 1.00 95.38 188 THR A CA 1
ATOM 1380 C C . THR A 1 188 ? 9.778 1.842 4.713 1.00 95.38 188 THR A C 1
ATOM 1382 O O . THR A 1 188 ? 8.903 1.588 3.882 1.00 95.38 188 THR A O 1
ATOM 1385 N N . ARG A 1 189 ? 9.676 1.464 5.982 1.00 95.81 189 ARG A N 1
ATOM 1386 C CA . ARG A 1 189 ? 8.435 0.995 6.584 1.00 95.81 189 ARG A CA 1
ATOM 1387 C C . ARG A 1 189 ? 8.172 1.722 7.886 1.00 95.81 189 ARG A C 1
ATOM 1389 O O . ARG A 1 189 ? 9.086 2.241 8.519 1.00 95.81 189 ARG A O 1
ATOM 1396 N N . ILE A 1 190 ? 6.920 1.722 8.293 1.00 96.75 190 ILE A N 1
ATOM 1397 C CA . ILE A 1 190 ? 6.463 2.309 9.543 1.00 96.75 190 ILE A CA 1
ATOM 1398 C C . ILE A 1 190 ? 5.343 1.446 10.112 1.00 96.75 190 ILE A C 1
ATOM 1400 O O . ILE A 1 190 ? 4.594 0.819 9.360 1.00 96.75 190 ILE A O 1
ATOM 1404 N N . ASP A 1 191 ? 5.227 1.401 11.429 1.00 95.56 191 ASP A N 1
ATOM 1405 C CA . ASP A 1 191 ? 4.126 0.718 12.094 1.00 95.56 191 ASP A CA 1
ATOM 1406 C C . ASP A 1 191 ? 2.761 1.362 11.793 1.00 95.56 191 ASP A C 1
ATOM 1408 O O . ASP A 1 191 ? 2.637 2.527 11.405 1.00 95.56 191 ASP A O 1
ATOM 1412 N N . GLY A 1 192 ? 1.688 0.587 11.975 1.00 93.56 192 GLY A N 1
ATOM 1413 C CA . GLY A 1 192 ? 0.330 0.994 11.604 1.00 93.56 192 GLY A CA 1
ATOM 1414 C C . GLY A 1 192 ? -0.245 2.190 12.381 1.00 93.56 192 GLY A C 1
ATOM 1415 O O . GLY A 1 192 ? -1.328 2.674 12.042 1.00 93.56 192 GLY A O 1
ATOM 1416 N N . ASN A 1 193 ? 0.446 2.698 13.402 1.00 93.56 193 ASN A N 1
ATOM 1417 C CA . ASN A 1 193 ? 0.078 3.910 14.139 1.00 93.56 193 ASN A CA 1
ATOM 1418 C C . ASN A 1 193 ? 0.983 5.122 13.812 1.00 93.56 193 ASN A C 1
ATOM 1420 O O . ASN A 1 193 ? 0.778 6.190 14.391 1.00 93.56 193 ASN A O 1
ATOM 1424 N N . LEU A 1 194 ? 1.914 4.961 12.865 1.00 95.50 194 LEU A N 1
ATOM 1425 C CA . LEU A 1 194 ? 2.869 5.953 12.371 1.00 95.50 194 LEU A CA 1
ATOM 1426 C C . LEU A 1 194 ? 3.843 6.520 13.421 1.00 95.50 194 LEU A C 1
ATOM 1428 O O . LEU A 1 194 ? 4.098 7.724 13.428 1.00 95.50 194 LEU A O 1
ATOM 1432 N N . GLN A 1 195 ? 4.389 5.685 14.302 1.00 94.25 195 GLN A N 1
ATOM 1433 C CA . GLN A 1 195 ? 5.304 6.114 15.367 1.00 94.25 195 GLN A CA 1
ATOM 1434 C C . GLN A 1 195 ? 6.747 5.650 15.166 1.00 94.25 195 GLN A C 1
ATOM 1436 O O . GLN A 1 195 ? 7.673 6.387 15.503 1.00 94.25 195 GLN A O 1
ATOM 1441 N N . ASN A 1 196 ? 6.951 4.455 14.613 1.00 95.06 196 ASN A N 1
ATOM 1442 C CA . ASN A 1 196 ? 8.252 3.795 14.568 1.00 95.06 196 ASN A CA 1
ATOM 1443 C C . ASN A 1 196 ? 8.667 3.516 13.119 1.00 95.06 196 ASN A C 1
ATOM 1445 O O . ASN A 1 196 ? 8.362 2.463 12.555 1.00 95.06 196 ASN A O 1
ATOM 1449 N N . GLY A 1 197 ? 9.359 4.482 12.512 1.00 95.06 197 GLY A N 1
ATOM 1450 C CA . GLY A 1 197 ? 9.924 4.355 11.172 1.00 95.06 197 GLY A CA 1
ATOM 1451 C C . GLY A 1 197 ? 11.193 3.502 11.145 1.00 95.06 197 GLY A C 1
ATOM 1452 O O . GLY A 1 197 ? 12.031 3.565 12.046 1.00 95.06 197 GLY A O 1
ATOM 1453 N N . GLN A 1 198 ? 11.348 2.704 10.092 1.00 94.12 198 GLN A N 1
ATOM 1454 C CA . GLN A 1 198 ? 12.520 1.877 9.830 1.00 94.12 198 GLN A CA 1
ATOM 1455 C C . GLN A 1 198 ? 12.877 1.914 8.345 1.00 94.12 198 GLN A C 1
ATOM 1457 O O . GLN A 1 198 ? 12.008 1.964 7.473 1.00 94.12 198 GLN A O 1
ATOM 1462 N N . TRP A 1 199 ? 14.168 1.822 8.057 1.00 92.88 199 TRP A N 1
ATOM 1463 C CA . TRP A 1 199 ? 14.648 1.514 6.717 1.00 92.88 199 TRP A CA 1
ATOM 1464 C C . TRP A 1 199 ? 14.313 0.063 6.372 1.00 92.88 199 TRP A C 1
ATOM 1466 O O . TRP A 1 199 ? 14.220 -0.775 7.267 1.00 92.88 199 TRP A O 1
ATOM 1476 N N . VAL A 1 200 ? 14.069 -0.200 5.091 1.00 93.81 200 VAL A N 1
ATOM 1477 C CA . VAL A 1 200 ? 13.952 -1.548 4.512 1.00 93.81 200 VAL A CA 1
ATOM 1478 C C . VAL A 1 200 ? 15.031 -1.740 3.453 1.00 93.81 200 VAL A C 1
ATOM 1480 O O . VAL A 1 200 ? 15.685 -2.779 3.418 1.00 93.81 200 VAL A O 1
ATOM 1483 N N . LEU A 1 201 ? 15.218 -0.725 2.610 1.00 90.94 201 LEU A N 1
ATOM 1484 C CA . LEU A 1 201 ? 16.393 -0.521 1.772 1.00 90.94 201 LEU A CA 1
ATOM 1485 C C . LEU A 1 201 ? 16.925 0.875 2.102 1.00 90.94 201 LEU A C 1
ATOM 1487 O O . LEU A 1 201 ? 16.124 1.773 2.378 1.00 90.94 201 LEU A O 1
ATOM 1491 N N . ASP A 1 202 ? 18.248 1.030 2.143 1.00 85.38 202 ASP A N 1
ATOM 1492 C CA . ASP A 1 202 ? 18.884 2.255 2.639 1.00 85.38 202 ASP A CA 1
ATOM 1493 C C . ASP A 1 202 ? 18.643 3.456 1.702 1.00 85.38 202 ASP A C 1
ATOM 1495 O O . ASP A 1 202 ? 17.847 3.447 0.774 1.00 85.38 202 ASP A O 1
ATOM 1499 N N . TYR A 1 203 ? 19.310 4.559 1.994 1.00 82.94 203 TYR A N 1
ATOM 1500 C CA . TYR A 1 203 ? 19.234 5.788 1.226 1.00 82.94 203 TYR A CA 1
ATOM 1501 C C . TYR A 1 203 ? 20.061 5.711 -0.063 1.00 82.94 203 TYR A C 1
ATOM 1503 O O . TYR A 1 203 ? 21.210 5.261 -0.038 1.00 82.94 203 TYR A O 1
ATOM 1511 N N . THR A 1 204 ? 19.540 6.268 -1.158 1.00 76.81 204 THR A N 1
ATOM 1512 C CA . THR A 1 204 ? 20.281 6.448 -2.414 1.00 76.81 204 THR A CA 1
ATOM 1513 C C . THR A 1 204 ? 20.140 7.869 -2.962 1.00 76.81 204 THR A C 1
ATOM 1515 O O . THR A 1 204 ? 19.143 8.555 -2.748 1.00 76.81 204 THR A O 1
ATOM 1518 N N . ASN A 1 205 ? 21.180 8.341 -3.655 1.00 73.75 205 ASN A N 1
ATOM 1519 C CA . ASN A 1 205 ? 21.211 9.647 -4.315 1.00 73.75 205 ASN A CA 1
ATOM 1520 C C . ASN A 1 205 ? 21.222 9.464 -5.835 1.00 73.75 205 ASN A C 1
ATOM 1522 O O . ASN A 1 205 ? 22.300 9.416 -6.427 1.00 73.75 205 ASN A O 1
ATOM 1526 N N . GLY A 1 206 ? 20.038 9.432 -6.438 1.00 64.75 206 GLY A N 1
ATOM 1527 C CA . GLY A 1 206 ? 19.787 9.717 -7.850 1.00 64.75 206 GLY A CA 1
ATOM 1528 C C . GLY A 1 206 ? 20.487 8.808 -8.854 1.00 64.75 206 GLY A C 1
ATOM 1529 O O . GLY A 1 206 ? 21.229 7.900 -8.470 1.00 64.75 206 GLY A O 1
ATOM 1530 N N . PRO A 1 207 ? 20.282 9.062 -10.160 1.00 58.06 207 PRO A N 1
ATOM 1531 C CA . PRO A 1 207 ? 20.603 8.140 -11.248 1.00 58.06 207 PRO A CA 1
ATOM 1532 C C . PRO A 1 207 ? 22.100 8.145 -11.593 1.00 58.06 207 PRO A C 1
ATOM 1534 O O . PRO A 1 207 ? 22.515 8.346 -12.736 1.00 58.06 207 PRO A O 1
ATOM 1537 N N . SER A 1 208 ? 22.950 7.946 -10.590 1.00 60.22 208 SER A N 1
ATOM 1538 C CA . SER A 1 208 ? 24.295 7.423 -10.799 1.00 60.22 208 SER A CA 1
ATOM 1539 C C . SER A 1 208 ? 24.199 5.931 -11.122 1.00 60.22 208 SER A C 1
ATOM 1541 O O . SER A 1 208 ? 23.183 5.296 -10.850 1.00 60.22 208 SER A O 1
ATOM 1543 N N . THR A 1 209 ? 25.229 5.349 -11.739 1.00 63.31 209 THR A N 1
ATOM 1544 C CA . THR A 1 209 ? 25.249 3.903 -11.996 1.00 63.31 209 THR A CA 1
ATOM 1545 C C . THR A 1 209 ? 25.004 3.147 -10.693 1.00 63.31 209 THR A C 1
ATOM 1547 O O . THR A 1 209 ? 25.863 3.151 -9.812 1.00 63.31 209 THR A O 1
ATOM 1550 N N . ILE A 1 210 ? 23.849 2.488 -10.584 1.00 71.75 210 ILE A N 1
ATOM 1551 C CA . ILE A 1 210 ? 23.541 1.653 -9.429 1.00 71.75 210 ILE A CA 1
ATOM 1552 C C . ILE A 1 210 ? 24.380 0.386 -9.556 1.00 71.75 210 ILE A C 1
ATOM 1554 O O . ILE A 1 210 ? 24.142 -0.466 -10.410 1.00 71.75 210 ILE A O 1
ATOM 1558 N N . LEU A 1 211 ? 25.427 0.325 -8.740 1.00 67.81 211 LEU A N 1
ATOM 1559 C CA . LEU A 1 211 ? 26.305 -0.823 -8.600 1.00 67.81 211 LEU A CA 1
ATOM 1560 C C . LEU A 1 211 ? 26.144 -1.393 -7.194 1.00 67.81 211 LEU A C 1
ATOM 1562 O O . LEU A 1 211 ? 25.904 -0.628 -6.254 1.00 67.81 211 LEU A O 1
ATOM 1566 N N . PRO A 1 212 ? 26.371 -2.704 -7.021 1.00 71.69 212 PRO A N 1
ATOM 1567 C CA . PRO A 1 212 ? 26.535 -3.280 -5.698 1.00 71.69 212 PRO A CA 1
ATOM 1568 C C . PRO A 1 212 ? 27.513 -2.447 -4.840 1.00 71.69 212 PRO A C 1
ATOM 1570 O O . PRO A 1 212 ? 28.556 -2.024 -5.345 1.00 71.69 212 PRO A O 1
ATOM 1573 N N . PRO A 1 213 ? 27.207 -2.210 -3.552 1.00 71.69 213 PRO A N 1
ATOM 1574 C CA . PRO A 1 213 ? 26.125 -2.829 -2.784 1.00 71.69 213 PRO A CA 1
ATOM 1575 C C . PRO A 1 213 ? 24.750 -2.155 -2.938 1.00 71.69 213 PRO A C 1
ATOM 1577 O O . PRO A 1 213 ? 23.780 -2.678 -2.400 1.00 71.69 213 PRO A O 1
ATOM 1580 N N . THR A 1 214 ? 24.637 -1.039 -3.665 1.00 80.50 214 THR A N 1
ATOM 1581 C CA . THR A 1 214 ? 23.350 -0.375 -3.904 1.00 80.50 214 THR A CA 1
ATOM 1582 C C . THR A 1 214 ? 22.452 -1.257 -4.767 1.00 80.50 214 THR A C 1
ATOM 1584 O O . THR A 1 214 ? 22.873 -1.779 -5.800 1.00 80.50 214 THR A O 1
ATOM 1587 N N . ASN A 1 215 ? 21.210 -1.432 -4.332 1.00 84.12 215 ASN A N 1
ATOM 1588 C CA . ASN A 1 215 ? 20.284 -2.411 -4.894 1.00 84.12 215 ASN A CA 1
ATOM 1589 C C . ASN A 1 215 ? 18.952 -1.804 -5.364 1.00 84.12 215 ASN A C 1
ATOM 1591 O O . ASN A 1 215 ? 18.087 -2.559 -5.790 1.00 84.12 215 ASN A O 1
ATOM 1595 N N . HIS A 1 216 ? 18.806 -0.477 -5.307 1.00 88.25 216 HIS A N 1
ATOM 1596 C CA . HIS A 1 216 ? 17.661 0.278 -5.816 1.00 88.25 216 HIS A CA 1
ATOM 1597 C C . HIS A 1 216 ? 18.081 1.707 -6.208 1.00 88.25 216 HIS A C 1
ATOM 1599 O O . HIS A 1 216 ? 19.195 2.139 -5.907 1.00 88.25 216 HIS A O 1
ATOM 1605 N N . GLY A 1 217 ? 17.190 2.427 -6.879 1.00 88.19 217 GLY A N 1
ATOM 1606 C CA . GLY A 1 217 ? 17.241 3.865 -7.122 1.00 88.19 217 GLY A CA 1
ATOM 1607 C C . GLY A 1 217 ? 15.885 4.469 -6.786 1.00 88.19 217 GLY A C 1
ATOM 1608 O O . GLY A 1 217 ? 15.391 4.232 -5.685 1.00 88.19 217 GLY A O 1
ATOM 1609 N N . SER A 1 218 ? 15.278 5.219 -7.709 1.00 89.44 218 SER A N 1
ATOM 1610 C CA . SER A 1 218 ? 13.982 5.876 -7.498 1.00 89.44 218 SER A CA 1
ATOM 1611 C C . SER A 1 218 ? 12.802 4.892 -7.553 1.00 89.44 218 SER A C 1
ATOM 1613 O O . SER A 1 218 ? 12.372 4.441 -8.619 1.00 89.44 218 SER A O 1
ATOM 1615 N N . ILE A 1 219 ? 12.220 4.581 -6.390 1.00 91.25 219 ILE A N 1
ATOM 1616 C CA . ILE A 1 219 ? 11.151 3.583 -6.236 1.00 91.25 219 ILE A CA 1
ATOM 1617 C C . ILE A 1 219 ? 9.769 4.208 -6.473 1.00 91.25 219 ILE A C 1
ATOM 1619 O O . ILE A 1 219 ? 9.210 4.900 -5.621 1.00 91.25 219 ILE A O 1
ATOM 1623 N N . MET A 1 220 ? 9.150 3.868 -7.603 1.00 91.06 220 MET A N 1
ATOM 1624 C CA . MET A 1 220 ? 7.805 4.331 -7.964 1.00 91.06 220 MET A CA 1
ATOM 1625 C C . MET A 1 220 ? 6.697 3.632 -7.175 1.00 91.06 220 MET A C 1
ATOM 1627 O O . MET A 1 220 ? 5.683 4.247 -6.848 1.00 91.06 220 MET A O 1
ATOM 1631 N N . LYS A 1 221 ? 6.848 2.337 -6.878 1.00 94.00 221 LYS A N 1
ATOM 1632 C CA . LYS A 1 221 ? 5.831 1.540 -6.178 1.00 94.00 221 LYS A CA 1
ATOM 1633 C C . LYS A 1 221 ? 6.478 0.449 -5.343 1.00 94.00 221 LYS A C 1
ATOM 1635 O O . LYS A 1 221 ? 7.441 -0.168 -5.780 1.00 94.00 221 LYS A O 1
ATOM 1640 N N . VAL A 1 222 ? 5.873 0.165 -4.191 1.00 96.06 222 VAL A N 1
ATOM 1641 C CA . VAL A 1 222 ? 6.172 -0.988 -3.341 1.00 96.06 222 VAL A CA 1
ATOM 1642 C C . VAL A 1 222 ? 4.908 -1.797 -3.034 1.00 96.06 222 VAL A C 1
ATOM 1644 O O . VAL A 1 222 ? 3.824 -1.230 -2.862 1.00 96.06 222 VAL A O 1
ATOM 1647 N N . LYS A 1 223 ? 5.064 -3.121 -2.935 1.00 96.56 223 LYS A N 1
ATOM 1648 C CA . LYS A 1 223 ? 4.135 -4.074 -2.302 1.00 96.56 223 LYS A CA 1
ATOM 1649 C C . LYS A 1 223 ? 4.932 -5.123 -1.535 1.00 96.56 223 LYS A C 1
ATOM 1651 O O . LYS A 1 223 ? 6.069 -5.414 -1.894 1.00 96.56 223 LYS A O 1
ATOM 1656 N N . THR A 1 224 ? 4.331 -5.732 -0.519 1.00 95.75 224 THR A N 1
ATOM 1657 C CA . THR A 1 224 ? 4.972 -6.798 0.259 1.00 95.75 224 THR A CA 1
ATOM 1658 C C . THR A 1 224 ? 4.069 -8.012 0.434 1.00 95.75 224 THR A C 1
ATOM 1660 O O . THR A 1 224 ? 2.843 -7.918 0.362 1.00 95.75 224 THR A O 1
ATOM 1663 N N . THR A 1 225 ? 4.692 -9.166 0.665 1.00 95.19 225 THR A N 1
ATOM 1664 C CA . THR A 1 225 ? 4.032 -10.401 1.112 1.00 95.19 225 THR A CA 1
ATOM 1665 C C . THR A 1 225 ? 4.815 -10.998 2.273 1.00 95.19 225 THR A C 1
ATOM 1667 O O . THR A 1 225 ? 6.038 -10.860 2.308 1.00 95.19 225 THR A O 1
ATOM 1670 N N . GLY A 1 226 ? 4.144 -11.711 3.176 1.00 94.88 226 GLY A N 1
ATOM 1671 C CA . GLY A 1 226 ? 4.779 -12.266 4.368 1.00 94.88 226 GLY A CA 1
ATOM 1672 C C . GLY A 1 226 ? 5.098 -11.197 5.412 1.00 94.88 226 GLY A C 1
ATOM 1673 O O . GLY A 1 226 ? 4.535 -10.101 5.404 1.00 94.88 226 GLY A O 1
ATOM 1674 N N . SER A 1 227 ? 5.991 -11.533 6.337 1.00 95.81 227 SER A N 1
ATOM 1675 C CA . SER A 1 227 ? 6.406 -10.658 7.429 1.00 95.81 227 SER A CA 1
ATOM 1676 C C . SER A 1 227 ? 7.844 -10.940 7.854 1.00 95.81 227 SER A C 1
ATOM 1678 O O . SER A 1 227 ? 8.364 -12.042 7.670 1.00 95.81 227 SER A O 1
ATOM 1680 N N . LEU A 1 228 ? 8.489 -9.937 8.456 1.00 94.38 228 LEU A N 1
ATOM 1681 C CA . LEU A 1 228 ? 9.848 -10.090 8.980 1.00 94.38 228 LEU A CA 1
ATOM 1682 C C . LEU A 1 228 ? 9.891 -11.122 10.116 1.00 94.38 228 LEU A C 1
ATOM 1684 O O . LEU A 1 228 ? 10.741 -12.006 10.130 1.00 94.38 228 LEU A O 1
ATOM 1688 N N . GLY A 1 229 ? 8.933 -11.036 11.048 1.00 94.62 229 GLY A N 1
ATOM 1689 C CA . GLY A 1 229 ? 8.822 -11.967 12.175 1.00 94.62 229 GLY A CA 1
ATOM 1690 C C . GLY A 1 229 ? 8.472 -13.397 11.751 1.00 94.62 229 GLY A C 1
ATOM 1691 O O . GLY A 1 229 ? 8.863 -14.342 12.426 1.00 94.62 229 GLY A O 1
ATOM 1692 N N . GLY A 1 230 ? 7.783 -13.564 10.618 1.00 96.12 230 GLY A N 1
ATOM 1693 C CA . GLY A 1 230 ? 7.515 -14.866 10.005 1.00 96.12 230 GLY A CA 1
ATOM 1694 C C . GLY A 1 230 ? 8.682 -15.424 9.187 1.00 96.12 230 GLY A C 1
ATOM 1695 O O . GLY A 1 230 ? 8.582 -16.542 8.689 1.00 96.12 230 GLY A O 1
ATOM 1696 N N . GLY A 1 231 ? 9.770 -14.664 9.018 1.00 96.19 231 GLY A N 1
ATOM 1697 C CA . GLY A 1 231 ? 10.944 -15.086 8.255 1.00 96.19 231 GLY A CA 1
ATOM 1698 C C . GLY A 1 231 ? 10.693 -15.250 6.755 1.00 96.19 231 GLY A C 1
ATOM 1699 O O . GLY A 1 231 ? 11.458 -15.935 6.085 1.00 96.19 231 GLY A O 1
ATOM 1700 N N . ASN A 1 232 ? 9.628 -14.650 6.221 1.00 96.81 232 ASN A N 1
ATOM 1701 C CA . ASN A 1 232 ? 9.179 -14.846 4.841 1.00 96.81 232 ASN A CA 1
ATOM 1702 C C . ASN A 1 232 ? 8.822 -13.531 4.128 1.00 96.81 232 ASN A C 1
ATOM 1704 O O . ASN A 1 232 ? 8.082 -13.552 3.141 1.00 96.81 232 ASN A O 1
ATOM 1708 N N . LEU A 1 233 ? 9.325 -12.393 4.623 1.00 96.62 233 LEU A N 1
ATOM 1709 C CA . LEU A 1 233 ? 9.092 -11.093 4.003 1.00 96.62 233 LEU A CA 1
ATOM 1710 C C . LEU A 1 233 ? 9.677 -11.058 2.589 1.00 96.62 233 LEU A C 1
ATOM 1712 O O . LEU A 1 233 ? 10.884 -11.202 2.394 1.00 96.62 233 LEU A O 1
ATOM 1716 N N . LYS A 1 234 ? 8.815 -10.783 1.615 1.00 96.25 234 LYS A N 1
ATOM 1717 C CA . LYS A 1 234 ? 9.207 -10.418 0.255 1.00 96.25 234 LYS A CA 1
ATOM 1718 C C . LYS A 1 234 ? 8.726 -9.017 -0.046 1.00 96.25 234 LYS A C 1
ATOM 1720 O O . LYS A 1 234 ? 7.583 -8.669 0.260 1.00 96.25 234 LYS A O 1
ATOM 1725 N N . VAL A 1 235 ? 9.594 -8.243 -0.674 1.00 96.50 235 VAL A N 1
ATOM 1726 C CA . VAL A 1 235 ? 9.311 -6.887 -1.132 1.00 96.50 235 VAL A CA 1
ATOM 1727 C C . VAL A 1 235 ? 9.347 -6.886 -2.647 1.00 96.50 235 VAL A C 1
ATOM 1729 O O . VAL A 1 235 ? 10.257 -7.447 -3.248 1.00 96.50 235 VAL A O 1
ATOM 1732 N N . TYR A 1 236 ? 8.365 -6.243 -3.257 1.00 96.81 236 TYR A N 1
ATOM 1733 C CA . TYR A 1 236 ? 8.282 -6.052 -4.693 1.00 96.81 236 TYR A CA 1
ATOM 1734 C C . TYR A 1 236 ? 8.317 -4.562 -4.985 1.00 96.81 236 TYR A C 1
ATOM 1736 O O . TYR A 1 236 ? 7.620 -3.801 -4.306 1.00 96.81 236 TYR A O 1
ATOM 1744 N N . THR A 1 237 ? 9.091 -4.150 -5.983 1.00 95.00 237 THR A N 1
ATOM 1745 C CA . THR A 1 237 ? 9.148 -2.751 -6.409 1.00 95.00 237 THR A CA 1
ATOM 1746 C C . THR A 1 237 ? 9.074 -2.597 -7.919 1.00 95.00 237 THR A C 1
ATOM 1748 O O . THR A 1 237 ? 9.374 -3.522 -8.674 1.00 95.00 237 THR A O 1
ATOM 1751 N N . ILE A 1 238 ? 8.676 -1.399 -8.344 1.00 93.38 238 ILE A N 1
ATOM 1752 C CA . ILE A 1 238 ? 9.063 -0.849 -9.642 1.00 93.38 238 ILE A CA 1
ATOM 1753 C C . ILE A 1 238 ? 9.991 0.328 -9.362 1.00 93.38 238 ILE A C 1
ATOM 1755 O O . ILE A 1 238 ? 9.680 1.168 -8.513 1.00 93.38 238 ILE A O 1
ATOM 1759 N N . ASP A 1 239 ? 11.109 0.370 -10.075 1.00 89.00 239 ASP A N 1
ATOM 1760 C CA . ASP A 1 239 ? 12.201 1.320 -9.873 1.00 89.00 239 ASP A CA 1
ATOM 1761 C C . ASP A 1 239 ? 12.617 1.931 -11.218 1.00 89.00 239 ASP A C 1
ATOM 1763 O O . ASP A 1 239 ? 12.828 1.192 -12.184 1.00 89.00 239 ASP A O 1
ATOM 1767 N N . GLU A 1 240 ? 12.667 3.262 -11.304 1.00 85.62 240 GLU A N 1
ATOM 1768 C CA . GLU A 1 240 ? 12.988 3.977 -12.550 1.00 85.62 240 GLU A CA 1
ATOM 1769 C C . GLU A 1 240 ? 14.452 3.804 -12.953 1.00 85.62 240 GLU A C 1
ATOM 1771 O O . GLU A 1 240 ? 14.768 3.662 -14.139 1.00 85.62 240 GLU A O 1
ATOM 1776 N N . ASP A 1 241 ? 15.340 3.772 -11.966 1.00 81.06 241 ASP A N 1
ATOM 1777 C CA . ASP A 1 241 ? 16.774 3.875 -12.187 1.00 81.06 241 ASP A CA 1
ATOM 1778 C C . ASP A 1 241 ? 17.458 2.516 -12.145 1.00 81.06 241 ASP A C 1
ATOM 1780 O O . ASP A 1 241 ? 18.504 2.331 -12.767 1.00 81.06 241 ASP A O 1
ATOM 1784 N N . PHE A 1 242 ? 16.884 1.544 -11.438 1.00 83.56 242 PHE A N 1
ATOM 1785 C CA . PHE A 1 242 ? 17.520 0.251 -11.256 1.00 83.56 242 PHE A CA 1
ATOM 1786 C C . PHE A 1 242 ? 17.434 -0.648 -12.497 1.00 83.56 242 PHE A C 1
ATOM 1788 O O . PHE A 1 242 ? 16.384 -0.823 -13.122 1.00 83.56 242 PHE A O 1
ATOM 1795 N N . ALA A 1 243 ? 18.571 -1.258 -12.833 1.00 80.12 243 ALA A N 1
ATOM 1796 C CA . ALA A 1 243 ? 18.751 -2.148 -13.970 1.00 80.12 243 ALA A CA 1
ATOM 1797 C C . ALA A 1 243 ? 19.853 -3.175 -13.678 1.00 80.12 243 ALA A C 1
ATOM 1799 O O . ALA A 1 243 ? 20.808 -2.884 -12.962 1.00 80.12 243 ALA A O 1
ATOM 1800 N N . THR A 1 244 ? 19.773 -4.370 -14.273 1.00 73.56 244 THR A N 1
ATOM 1801 C CA . THR A 1 244 ? 20.835 -5.388 -14.104 1.00 73.56 244 THR A CA 1
ATOM 1802 C C . THR A 1 244 ? 22.082 -5.103 -14.938 1.00 73.56 244 THR A C 1
ATOM 1804 O O . THR A 1 244 ? 23.129 -5.692 -14.684 1.00 73.56 244 THR A O 1
ATOM 1807 N N . ASN A 1 245 ? 21.977 -4.232 -15.945 1.00 66.69 245 ASN A N 1
ATOM 1808 C CA . ASN A 1 245 ? 23.033 -3.988 -16.921 1.00 66.69 245 ASN A CA 1
ATOM 1809 C C . ASN A 1 245 ? 23.536 -2.549 -16.756 1.00 66.69 245 ASN A C 1
ATOM 1811 O O . ASN A 1 245 ? 22.842 -1.599 -17.118 1.00 66.69 245 ASN A O 1
ATOM 1815 N N . ALA A 1 246 ? 24.738 -2.392 -16.202 1.00 58.59 246 ALA A N 1
ATOM 1816 C CA . ALA A 1 246 ? 25.447 -1.117 -16.156 1.00 58.59 246 ALA A CA 1
ATOM 1817 C C . ALA A 1 246 ? 26.294 -0.926 -17.431 1.00 58.59 246 ALA A C 1
ATOM 1819 O O . ALA A 1 246 ? 26.841 -1.909 -17.940 1.00 58.59 246 ALA A O 1
ATOM 1820 N N . PRO A 1 247 ? 26.470 0.313 -17.934 1.00 63.47 247 PRO A N 1
ATOM 1821 C CA . PRO A 1 247 ? 25.989 1.592 -17.390 1.00 63.47 247 PRO A CA 1
ATOM 1822 C C . PRO A 1 247 ? 24.505 1.880 -17.695 1.00 63.47 247 PRO A C 1
ATOM 1824 O O . PRO A 1 247 ? 23.949 1.346 -18.650 1.00 63.47 247 PRO A O 1
ATOM 1827 N N . LEU A 1 248 ? 23.879 2.795 -16.937 1.00 59.62 248 LEU A N 1
ATOM 1828 C CA . LEU A 1 248 ? 22.461 3.188 -17.093 1.00 59.62 248 LEU A CA 1
ATOM 1829 C C . LEU A 1 248 ? 22.078 3.671 -18.498 1.00 59.62 248 LEU A C 1
ATOM 1831 O O . LEU A 1 248 ? 20.909 3.592 -18.873 1.00 59.62 248 LEU A O 1
ATOM 1835 N N . SER A 1 249 ? 23.044 4.171 -19.271 1.00 58.19 249 SER A N 1
ATOM 1836 C CA . SER A 1 249 ? 22.859 4.565 -20.672 1.00 58.19 249 SER A CA 1
ATOM 1837 C C . SER A 1 249 ? 22.595 3.382 -21.612 1.00 58.19 249 SER A C 1
ATOM 1839 O O . SER A 1 249 ? 22.185 3.596 -22.748 1.00 58.19 249 SER A O 1
ATOM 1841 N N . GLN A 1 250 ? 22.814 2.148 -21.148 1.00 56.75 250 GLN A N 1
ATOM 1842 C CA . GLN A 1 250 ? 22.594 0.897 -21.882 1.00 56.75 250 GLN A CA 1
ATOM 1843 C C . GLN A 1 250 ? 21.627 -0.053 -21.155 1.00 56.75 250 GLN A C 1
ATOM 1845 O O . GLN A 1 250 ? 21.463 -1.207 -21.553 1.00 56.75 250 GLN A O 1
ATOM 1850 N N . ALA A 1 251 ? 20.989 0.410 -20.079 1.00 67.12 251 ALA A N 1
ATOM 1851 C CA . ALA A 1 251 ? 20.070 -0.397 -19.293 1.00 67.12 251 ALA A CA 1
ATOM 1852 C C . ALA A 1 251 ? 18.789 -0.710 -20.084 1.00 67.12 251 ALA A C 1
ATOM 1854 O O . ALA A 1 251 ? 18.041 0.191 -20.458 1.00 67.12 251 ALA A O 1
ATOM 1855 N N . THR A 1 252 ? 18.518 -1.997 -20.301 1.00 67.31 252 THR A N 1
ATOM 1856 C CA . THR A 1 252 ? 17.354 -2.490 -21.060 1.00 67.31 252 THR A CA 1
ATOM 1857 C C . THR A 1 252 ? 16.181 -2.919 -20.178 1.00 67.31 252 THR A C 1
ATOM 1859 O O . THR A 1 252 ? 15.125 -3.266 -20.696 1.00 67.31 252 THR A O 1
ATOM 1862 N N . ASN A 1 253 ? 16.354 -2.905 -18.855 1.00 74.69 253 ASN A N 1
ATOM 1863 C CA . ASN A 1 253 ? 15.365 -3.362 -17.880 1.00 74.69 253 ASN A CA 1
ATOM 1864 C C . ASN A 1 253 ? 15.076 -2.342 -16.770 1.00 74.69 253 ASN A C 1
ATOM 1866 O O . ASN A 1 253 ? 14.725 -2.727 -15.654 1.00 74.69 253 ASN A O 1
ATOM 1870 N N . LYS A 1 254 ? 15.178 -1.048 -17.082 1.00 77.56 254 LYS A N 1
ATOM 1871 C CA . LYS A 1 254 ? 14.616 0.007 -16.226 1.00 77.56 254 LYS A CA 1
ATOM 1872 C C . LYS A 1 254 ? 13.108 -0.181 -16.058 1.00 77.56 254 LYS A C 1
ATOM 1874 O O . LYS A 1 254 ? 12.477 -0.805 -16.911 1.00 77.56 254 LYS A O 1
ATOM 1879 N N . ALA A 1 255 ? 12.540 0.341 -14.971 1.00 84.12 255 ALA A N 1
ATOM 1880 C CA . ALA A 1 255 ? 11.115 0.211 -14.661 1.00 84.12 255 ALA A CA 1
ATOM 1881 C C . ALA A 1 255 ? 10.613 -1.249 -14.655 1.00 84.12 255 ALA A C 1
ATOM 1883 O O . ALA A 1 255 ? 9.463 -1.522 -14.983 1.00 84.12 255 ALA A O 1
ATOM 1884 N N . SER A 1 256 ? 11.462 -2.210 -14.281 1.00 89.75 256 SER A N 1
ATOM 1885 C CA . SER A 1 256 ? 11.059 -3.618 -14.159 1.00 89.75 256 SER A CA 1
ATOM 1886 C C . SER A 1 256 ? 10.368 -3.915 -12.832 1.00 89.75 256 SER A C 1
ATOM 1888 O O . SER A 1 256 ? 10.484 -3.161 -11.866 1.00 89.75 256 SER A O 1
ATOM 1890 N N . LEU A 1 257 ? 9.683 -5.059 -12.776 1.00 94.62 257 LEU A N 1
ATOM 1891 C CA . LEU A 1 257 ? 9.224 -5.638 -11.519 1.00 94.62 257 LEU A CA 1
ATOM 1892 C C . LEU A 1 257 ? 10.394 -6.346 -10.827 1.00 94.62 257 LEU A C 1
ATOM 1894 O O . LEU A 1 257 ? 10.880 -7.375 -11.305 1.00 94.62 257 LEU A O 1
ATOM 1898 N N . TRP A 1 258 ? 10.805 -5.818 -9.682 1.00 94.19 258 TRP A N 1
ATOM 1899 C CA . TRP A 1 258 ? 11.902 -6.331 -8.867 1.00 94.19 258 TRP A CA 1
ATOM 1900 C C . TRP A 1 258 ? 11.377 -7.008 -7.610 1.00 94.19 258 TRP A C 1
ATOM 1902 O O . TRP A 1 258 ? 10.434 -6.515 -6.996 1.00 94.19 258 TRP A O 1
ATOM 1912 N N . ARG A 1 259 ? 11.996 -8.119 -7.201 1.00 95.25 259 ARG A N 1
ATOM 1913 C CA . ARG A 1 259 ? 11.700 -8.822 -5.945 1.00 95.25 259 ARG A CA 1
ATOM 1914 C C . ARG A 1 259 ? 12.930 -8.888 -5.052 1.00 95.25 259 ARG A C 1
ATOM 1916 O O . ARG A 1 259 ? 13.958 -9.396 -5.482 1.00 95.25 259 ARG A O 1
ATOM 1923 N N . TYR A 1 260 ? 12.778 -8.500 -3.795 1.00 95.00 260 TYR A N 1
ATOM 1924 C CA . TYR A 1 260 ? 13.759 -8.672 -2.730 1.00 95.00 260 TYR A CA 1
ATOM 1925 C C . TYR A 1 260 ? 13.240 -9.725 -1.751 1.00 95.00 260 TYR A C 1
ATOM 1927 O O . TYR A 1 260 ? 12.147 -9.582 -1.194 1.00 95.00 260 TYR A O 1
ATOM 1935 N N . ASP A 1 261 ? 14.021 -10.778 -1.530 1.00 95.31 261 ASP A N 1
ATOM 1936 C CA . ASP A 1 261 ? 13.723 -11.812 -0.539 1.00 95.31 261 ASP A CA 1
ATOM 1937 C C . ASP A 1 261 ? 14.382 -11.436 0.799 1.00 95.31 261 ASP A C 1
ATOM 1939 O O . ASP A 1 261 ? 15.490 -11.866 1.109 1.00 95.31 261 ASP A O 1
ATOM 1943 N N . ILE A 1 262 ? 13.701 -10.589 1.579 1.00 95.31 262 ILE A N 1
ATOM 1944 C CA . ILE A 1 262 ? 14.202 -10.058 2.861 1.00 95.31 262 ILE A CA 1
ATOM 1945 C C . ILE A 1 262 ? 14.150 -11.115 3.974 1.00 95.31 262 ILE A C 1
ATOM 1947 O O . ILE A 1 262 ? 14.994 -11.122 4.865 1.00 95.31 262 ILE A O 1
ATOM 1951 N N . ASN A 1 263 ? 13.183 -12.035 3.929 1.00 95.31 263 ASN A N 1
ATOM 1952 C CA . ASN A 1 263 ? 13.004 -13.112 4.907 1.00 95.31 263 ASN A CA 1
ATOM 1953 C C . ASN A 1 263 ? 12.898 -12.575 6.349 1.00 95.31 263 ASN A C 1
ATOM 1955 O O . ASN A 1 263 ? 11.969 -11.830 6.652 1.00 95.31 263 ASN A O 1
ATOM 1959 N N . SER A 1 264 ? 13.823 -12.952 7.237 1.00 93.75 264 SER A N 1
ATOM 1960 C CA . SER A 1 264 ? 13.927 -12.461 8.620 1.00 93.75 264 SER A CA 1
ATOM 1961 C C . SER A 1 264 ? 14.796 -11.205 8.765 1.00 93.75 264 SER A C 1
ATOM 1963 O O . SER A 1 264 ? 15.063 -10.767 9.883 1.00 93.75 264 SER A O 1
ATOM 1965 N N . GLY A 1 265 ? 15.239 -10.620 7.651 1.00 90.75 265 GLY A N 1
ATOM 1966 C CA . GLY A 1 265 ? 16.130 -9.470 7.600 1.00 90.75 265 GLY A CA 1
ATOM 1967 C C . GLY A 1 265 ? 17.581 -9.845 7.276 1.00 90.75 265 GLY A C 1
ATOM 1968 O O . GLY A 1 265 ? 17.862 -10.996 6.933 1.00 90.75 265 GLY A O 1
ATOM 1969 N N . PRO A 1 266 ? 18.512 -8.883 7.410 1.00 89.19 266 PRO A N 1
ATOM 1970 C CA . PRO A 1 266 ? 18.308 -7.532 7.950 1.00 89.19 266 PRO A CA 1
ATOM 1971 C C . PRO A 1 266 ? 17.477 -6.617 7.030 1.00 89.19 266 PRO A C 1
ATOM 1973 O O . PRO A 1 266 ? 17.358 -6.860 5.835 1.00 89.19 266 PRO A O 1
ATOM 1976 N N . LEU A 1 267 ? 16.905 -5.549 7.598 1.00 87.69 267 LEU A N 1
ATOM 1977 C CA . LEU A 1 267 ? 16.153 -4.508 6.872 1.00 87.69 267 LEU A CA 1
ATOM 1978 C C . LEU A 1 267 ? 17.056 -3.405 6.282 1.00 87.69 267 LEU A C 1
ATOM 1980 O O . LEU A 1 267 ? 16.652 -2.253 6.164 1.00 87.69 267 LEU A O 1
ATOM 1984 N N . THR A 1 268 ? 18.307 -3.734 5.982 1.00 77.75 268 THR A N 1
ATOM 1985 C CA . THR A 1 268 ? 19.303 -2.783 5.479 1.00 77.75 268 THR A CA 1
ATOM 1986 C C . THR A 1 268 ? 20.127 -3.417 4.356 1.00 77.75 268 THR A C 1
ATOM 1988 O O . THR A 1 268 ? 20.131 -4.633 4.149 1.00 77.75 268 THR A O 1
ATOM 1991 N N . ASN A 1 269 ? 20.759 -2.550 3.572 1.00 65.69 269 ASN A N 1
ATOM 1992 C CA . ASN A 1 269 ? 21.146 -2.669 2.162 1.00 65.69 269 ASN A CA 1
ATOM 1993 C C . ASN A 1 269 ? 22.112 -3.806 1.757 1.00 65.69 269 ASN A C 1
ATOM 1995 O O . ASN A 1 269 ? 23.258 -3.558 1.393 1.00 65.69 269 ASN A O 1
ATOM 1999 N N . GLN A 1 270 ? 21.664 -5.067 1.770 1.00 69.75 270 GLN A N 1
ATOM 2000 C CA . GLN A 1 270 ? 22.478 -6.185 1.248 1.00 69.75 270 GLN A CA 1
ATOM 2001 C C . GLN A 1 270 ? 21.736 -7.171 0.339 1.00 69.75 270 GLN A C 1
ATOM 2003 O O . GLN A 1 270 ? 22.370 -7.981 -0.336 1.00 69.75 270 GLN A O 1
ATOM 2008 N N . THR A 1 271 ? 20.405 -7.119 0.283 1.00 82.12 271 THR A N 1
ATOM 2009 C CA . THR A 1 271 ? 19.638 -8.065 -0.540 1.00 82.12 271 THR A CA 1
ATOM 2010 C C . THR A 1 271 ? 19.554 -7.551 -1.967 1.00 82.12 271 THR A C 1
ATOM 2012 O O . THR A 1 271 ? 18.886 -6.553 -2.215 1.00 82.12 271 THR A O 1
ATOM 2015 N N . TYR A 1 272 ? 20.204 -8.217 -2.917 1.00 86.19 272 TYR A N 1
ATOM 2016 C CA . TYR A 1 272 ? 20.063 -7.851 -4.325 1.00 86.19 272 TYR A CA 1
ATOM 2017 C C . TYR A 1 272 ? 18.738 -8.385 -4.887 1.00 86.19 272 TYR A C 1
ATOM 2019 O O . TYR A 1 272 ? 18.382 -9.535 -4.601 1.00 86.19 272 TYR A O 1
ATOM 2027 N N . PRO A 1 273 ? 17.990 -7.593 -5.670 1.00 90.62 273 PRO A N 1
ATOM 2028 C CA . PRO A 1 273 ? 16.707 -8.036 -6.177 1.00 90.62 273 PRO A CA 1
ATOM 2029 C C . PRO A 1 273 ? 16.844 -8.997 -7.358 1.00 90.62 273 PRO A C 1
ATOM 2031 O O . PRO A 1 273 ? 17.800 -8.971 -8.131 1.00 90.62 273 PRO A O 1
ATOM 2034 N N . THR A 1 274 ? 15.808 -9.806 -7.545 1.00 91.81 274 THR A N 1
ATOM 2035 C CA . THR A 1 274 ? 15.571 -10.591 -8.758 1.00 91.81 274 THR A CA 1
ATOM 2036 C C . THR A 1 274 ? 14.626 -9.824 -9.682 1.00 91.81 274 THR A C 1
ATOM 2038 O O . THR A 1 274 ? 13.558 -9.397 -9.241 1.00 91.81 274 THR A O 1
ATOM 2041 N N . CYS A 1 275 ? 14.982 -9.672 -10.962 1.00 91.44 275 CYS A N 1
ATOM 2042 C CA . CYS A 1 275 ? 14.040 -9.184 -11.973 1.00 91.44 275 CYS A CA 1
ATOM 2043 C C . CYS A 1 275 ? 13.005 -10.276 -12.258 1.00 91.44 275 CYS A C 1
ATOM 2045 O O . CYS A 1 275 ? 13.378 -11.367 -12.687 1.00 91.44 275 CYS A O 1
ATOM 2047 N N . LEU A 1 276 ? 11.724 -9.992 -12.037 1.00 93.81 276 LEU A N 1
ATOM 2048 C CA . LEU A 1 276 ? 10.637 -10.897 -12.417 1.00 93.81 276 LEU A CA 1
ATOM 2049 C C . LEU A 1 276 ? 10.144 -10.620 -13.838 1.00 93.81 276 LEU A C 1
ATOM 2051 O O . LEU A 1 276 ? 9.737 -11.539 -14.537 1.00 93.81 276 LEU A O 1
ATOM 2055 N N . GLY A 1 277 ? 10.194 -9.369 -14.295 1.00 89.94 277 GLY A N 1
ATOM 2056 C CA . GLY A 1 277 ? 9.736 -9.034 -15.637 1.00 89.94 277 GLY A CA 1
ATOM 2057 C C . GLY A 1 277 ? 10.042 -7.602 -16.047 1.00 89.94 277 GLY A C 1
ATOM 2058 O O . GLY A 1 277 ? 9.849 -6.667 -15.270 1.00 89.94 277 GLY A O 1
ATOM 2059 N N . SER A 1 278 ? 10.454 -7.446 -17.304 1.00 90.00 278 SER A N 1
ATOM 2060 C CA . SER A 1 278 ? 10.823 -6.172 -17.935 1.00 90.00 278 SER A CA 1
ATOM 2061 C C . SER A 1 278 ? 9.886 -5.883 -19.106 1.00 90.00 278 SER A C 1
ATOM 2063 O O . SER A 1 278 ? 10.268 -5.985 -20.269 1.00 90.00 278 SER A O 1
ATOM 2065 N N . TYR A 1 279 ? 8.619 -5.607 -18.793 1.00 88.81 279 TYR A N 1
ATOM 2066 C CA . TYR A 1 279 ? 7.560 -5.408 -19.796 1.00 88.81 279 TYR A CA 1
ATOM 2067 C C . TYR A 1 279 ? 7.028 -3.972 -19.853 1.00 88.81 279 TYR A C 1
ATOM 2069 O O . TYR A 1 279 ? 6.218 -3.651 -20.724 1.00 88.81 279 TYR A O 1
ATOM 2077 N N . LEU A 1 280 ? 7.465 -3.118 -18.927 1.00 87.88 280 LEU A N 1
ATOM 2078 C CA . LEU A 1 280 ? 7.142 -1.698 -18.903 1.00 87.88 280 LEU A CA 1
ATOM 2079 C C . LEU A 1 280 ? 8.151 -0.977 -19.797 1.00 87.88 280 LEU A C 1
ATOM 2081 O O . LEU A 1 280 ? 9.357 -1.129 -19.630 1.00 87.88 280 LEU A O 1
ATOM 2085 N N . VAL A 1 281 ? 7.648 -0.273 -20.808 1.00 81.94 281 VAL A N 1
ATOM 2086 C CA . VAL A 1 281 ? 8.461 0.222 -21.937 1.00 81.94 281 VAL A CA 1
ATOM 2087 C C . VAL A 1 281 ? 8.287 1.716 -22.193 1.00 81.94 281 VAL A C 1
ATOM 2089 O O . VAL A 1 281 ? 8.972 2.281 -23.043 1.00 81.94 281 VAL A O 1
ATOM 2092 N N . VAL A 1 282 ? 7.365 2.367 -21.483 1.00 77.31 282 VAL A N 1
ATOM 2093 C CA . VAL A 1 282 ? 7.138 3.808 -21.609 1.00 77.31 282 VAL A CA 1
ATOM 2094 C C . VAL A 1 282 ? 8.065 4.538 -20.637 1.00 77.31 282 VAL A C 1
ATOM 2096 O O . VAL A 1 282 ? 7.761 4.649 -19.457 1.00 77.31 282 VAL A O 1
ATOM 2099 N N . GLY A 1 283 ? 9.209 5.018 -21.128 1.00 70.69 283 GLY A N 1
ATOM 2100 C CA . GLY A 1 283 ? 10.162 5.774 -20.308 1.00 70.69 283 GLY A CA 1
ATOM 2101 C C . GLY A 1 283 ? 9.583 7.099 -19.797 1.00 70.69 283 GLY A C 1
ATOM 2102 O O . GLY A 1 283 ? 8.858 7.777 -20.525 1.00 70.69 283 GLY A O 1
ATOM 2103 N N . GLY A 1 284 ? 9.913 7.466 -18.554 1.00 67.75 284 GLY A N 1
ATOM 2104 C CA . GLY A 1 284 ? 9.450 8.699 -17.903 1.00 67.75 284 GLY A CA 1
ATOM 2105 C C . GLY A 1 284 ? 7.958 8.716 -17.541 1.00 67.75 284 GLY A C 1
ATOM 2106 O O . GLY A 1 284 ? 7.438 9.760 -17.152 1.00 67.75 284 GLY A O 1
ATOM 2107 N N . ALA A 1 285 ? 7.256 7.587 -17.687 1.00 77.00 285 ALA A N 1
ATOM 2108 C CA . ALA A 1 285 ? 5.876 7.443 -17.248 1.00 77.00 285 ALA A CA 1
ATOM 2109 C C . ALA A 1 285 ? 5.804 6.942 -15.803 1.00 77.00 285 ALA A C 1
ATOM 2111 O O . ALA A 1 285 ? 6.646 6.180 -15.336 1.00 77.00 285 ALA A O 1
ATOM 2112 N N . GLU A 1 286 ? 4.730 7.313 -15.104 1.00 82.81 286 GLU A N 1
ATOM 2113 C CA . GLU A 1 286 ? 4.407 6.667 -13.838 1.00 82.81 286 GLU A CA 1
ATOM 2114 C C . GLU A 1 286 ? 3.976 5.214 -14.086 1.00 82.81 286 GLU A C 1
ATOM 2116 O O . GLU A 1 286 ? 3.076 4.929 -14.889 1.00 82.81 286 GLU A O 1
ATOM 2121 N N . HIS A 1 287 ? 4.593 4.302 -13.340 1.00 89.56 287 HIS A N 1
ATOM 2122 C CA . HIS A 1 287 ? 4.281 2.879 -13.353 1.00 89.56 287 HIS A CA 1
ATOM 2123 C C . HIS A 1 287 ? 3.679 2.443 -12.022 1.00 89.56 287 HIS A C 1
ATOM 2125 O O . HIS A 1 287 ? 4.016 2.979 -10.968 1.00 89.56 287 HIS A O 1
ATOM 2131 N N . ASP A 1 288 ? 2.782 1.464 -12.046 1.00 93.44 288 ASP A N 1
ATOM 2132 C CA . ASP A 1 288 ? 2.197 0.883 -10.836 1.00 93.44 288 ASP A CA 1
ATOM 2133 C C . ASP A 1 288 ? 2.079 -0.629 -10.950 1.00 93.44 288 ASP A C 1
ATOM 2135 O O . ASP A 1 288 ? 2.172 -1.192 -12.041 1.00 93.44 288 ASP A O 1
ATOM 2139 N N . PHE A 1 289 ? 1.828 -1.282 -9.820 1.00 95.69 289 PHE A N 1
ATOM 2140 C CA . PHE A 1 289 ? 1.364 -2.658 -9.826 1.00 95.69 289 PHE A CA 1
ATOM 2141 C C . PHE A 1 289 ? 0.554 -3.023 -8.583 1.00 95.69 289 PHE A C 1
ATOM 2143 O O . PHE A 1 289 ? 0.637 -2.378 -7.527 1.00 95.69 289 PHE A O 1
ATOM 2150 N N . ASP A 1 290 ? -0.187 -4.121 -8.710 1.00 95.81 290 ASP A N 1
ATOM 2151 C CA . ASP A 1 290 ? -0.759 -4.848 -7.584 1.00 95.81 290 ASP A CA 1
ATOM 2152 C C . ASP A 1 290 ? -0.579 -6.362 -7.746 1.00 95.81 290 ASP A C 1
ATOM 2154 O O . ASP A 1 290 ? -0.293 -6.860 -8.838 1.00 95.81 290 ASP A O 1
ATOM 2158 N N . ILE A 1 291 ? -0.738 -7.082 -6.636 1.00 95.44 291 ILE A N 1
ATOM 2159 C CA . ILE A 1 291 ? -0.622 -8.540 -6.564 1.00 95.44 291 ILE A CA 1
ATOM 2160 C C . ILE A 1 291 ? -2.007 -9.105 -6.245 1.00 95.44 291 ILE A C 1
ATOM 2162 O O . ILE A 1 291 ? -2.594 -8.765 -5.215 1.00 95.44 291 ILE A O 1
ATOM 2166 N N . GLY A 1 292 ? -2.535 -9.952 -7.128 1.00 93.31 292 GLY A N 1
ATOM 2167 C CA . GLY A 1 292 ? -3.805 -10.643 -6.900 1.00 93.31 292 GLY A CA 1
ATOM 2168 C C . GLY A 1 292 ? -3.686 -11.748 -5.847 1.00 93.31 292 GLY A C 1
ATOM 2169 O O . GLY A 1 292 ? -2.596 -12.236 -5.552 1.00 93.31 292 GLY A O 1
ATOM 2170 N N . THR A 1 293 ? -4.817 -12.212 -5.313 1.00 90.50 293 THR A N 1
ATOM 2171 C CA . THR A 1 293 ? -4.873 -13.360 -4.382 1.00 90.50 293 THR A CA 1
ATOM 2172 C C . THR A 1 293 ? -4.415 -14.674 -5.017 1.00 90.50 293 THR A C 1
ATOM 2174 O O . THR A 1 293 ? -3.958 -15.575 -4.320 1.00 90.50 293 THR A O 1
ATOM 2177 N N . ASN A 1 294 ? -4.452 -14.756 -6.348 1.00 91.75 294 ASN A N 1
ATOM 2178 C CA . ASN A 1 294 ? -3.866 -15.831 -7.148 1.00 91.75 294 ASN A CA 1
ATOM 2179 C C . ASN A 1 294 ? -2.333 -15.730 -7.312 1.00 91.75 294 ASN A C 1
ATOM 2181 O O . ASN A 1 294 ? -1.734 -16.572 -7.978 1.00 91.75 294 ASN A O 1
ATOM 2185 N N . GLY A 1 295 ? -1.698 -14.695 -6.752 1.00 93.00 295 GLY A N 1
ATOM 2186 C CA . GLY A 1 295 ? -0.264 -14.433 -6.870 1.00 93.00 295 GLY A CA 1
ATOM 2187 C C . GLY A 1 295 ? 0.167 -13.806 -8.197 1.00 93.00 295 GLY A C 1
ATOM 2188 O O . GLY A 1 295 ? 1.364 -13.654 -8.417 1.00 93.00 295 GLY A O 1
ATOM 2189 N N . TYR A 1 296 ? -0.767 -13.456 -9.088 1.00 96.56 296 TYR A N 1
ATOM 2190 C CA . TYR A 1 296 ? -0.434 -12.803 -10.356 1.00 96.56 296 TYR A CA 1
ATOM 2191 C C . TYR A 1 296 ? -0.079 -11.338 -10.122 1.00 96.56 296 TYR A C 1
ATOM 2193 O O . TYR A 1 296 ? -0.650 -10.683 -9.244 1.00 96.56 296 TYR A O 1
ATOM 2201 N N . PHE A 1 297 ? 0.818 -10.816 -10.954 1.00 97.69 297 PHE A N 1
ATOM 2202 C CA . PHE A 1 297 ? 1.161 -9.400 -10.967 1.00 97.69 297 PHE A CA 1
ATOM 2203 C C . PHE A 1 297 ? 0.382 -8.688 -12.062 1.00 97.69 297 PHE A C 1
ATOM 2205 O O . PHE A 1 297 ? 0.343 -9.138 -13.205 1.00 97.69 297 PHE A O 1
ATOM 2212 N N . TYR A 1 298 ? -0.200 -7.548 -11.717 1.00 96.12 298 TYR A N 1
ATOM 2213 C CA . TYR A 1 298 ? -0.912 -6.684 -12.647 1.00 96.12 298 TYR A CA 1
ATOM 2214 C C . TYR A 1 298 ? -0.148 -5.373 -12.700 1.00 96.12 298 TYR A C 1
ATOM 2216 O O . TYR A 1 298 ? -0.248 -4.566 -11.779 1.00 96.12 298 TYR A O 1
ATOM 2224 N N . LEU A 1 299 ? 0.669 -5.201 -13.735 1.00 95.00 299 LEU A N 1
ATOM 2225 C CA . LEU A 1 299 ? 1.465 -3.998 -13.945 1.00 95.00 299 LEU A CA 1
ATOM 2226 C C . LEU A 1 299 ? 0.647 -2.983 -14.737 1.00 95.00 299 LEU A C 1
ATOM 2228 O O . LEU A 1 299 ? -0.079 -3.371 -15.652 1.00 95.00 299 LEU A O 1
ATOM 2232 N N . SER A 1 300 ? 0.813 -1.697 -14.447 1.00 92.25 300 SER A N 1
ATOM 2233 C CA . SER A 1 300 ? 0.260 -0.621 -15.264 1.00 92.25 300 SER A CA 1
ATOM 2234 C C . SER A 1 300 ? 1.310 0.402 -15.665 1.00 92.25 300 SER A C 1
ATOM 2236 O O . SER A 1 300 ? 2.189 0.743 -14.872 1.00 92.25 300 SER A O 1
ATOM 2238 N N . GLN A 1 301 ? 1.163 0.947 -16.868 1.00 87.56 301 GLN A N 1
ATOM 2239 C CA . GLN A 1 301 ? 1.935 2.087 -17.351 1.00 87.56 301 GLN A CA 1
ATOM 2240 C C . GLN A 1 301 ? 1.018 3.152 -17.937 1.00 87.56 301 GLN A C 1
ATOM 2242 O O . GLN A 1 301 ? 0.100 2.854 -18.708 1.00 87.56 301 GLN A O 1
ATOM 2247 N N . ARG A 1 302 ? 1.292 4.408 -17.581 1.00 82.88 302 ARG A N 1
ATOM 2248 C CA . ARG A 1 302 ? 0.594 5.551 -18.157 1.00 82.88 302 ARG A CA 1
ATOM 2249 C C . ARG A 1 302 ? 1.047 5.766 -19.601 1.00 82.88 302 ARG A C 1
ATOM 2251 O O . ARG A 1 302 ? 2.229 5.675 -19.916 1.00 82.88 302 ARG A O 1
ATOM 2258 N N . ARG A 1 303 ? 0.099 6.121 -20.469 1.00 73.25 303 ARG A N 1
ATOM 2259 C CA . ARG A 1 303 ? 0.360 6.537 -21.847 1.00 73.25 303 ARG A CA 1
ATOM 2260 C C . ARG A 1 303 ? -0.176 7.947 -22.073 1.00 73.25 303 ARG A C 1
ATOM 2262 O O . ARG A 1 303 ? -1.381 8.132 -22.113 1.00 73.25 303 ARG A O 1
ATOM 2269 N N . ASP A 1 304 ? 0.700 8.925 -22.278 1.00 58.09 304 ASP A N 1
ATOM 2270 C CA . ASP A 1 304 ? 0.272 10.323 -22.446 1.00 58.09 304 ASP A CA 1
ATOM 2271 C C . ASP A 1 304 ? -0.349 10.648 -23.814 1.00 58.09 304 ASP A C 1
ATOM 2273 O O . ASP A 1 304 ? -1.052 11.649 -23.940 1.00 58.09 304 ASP A O 1
ATOM 2277 N N . VAL A 1 305 ? -0.162 9.804 -24.838 1.00 51.34 305 VAL A N 1
ATOM 2278 C CA . VAL A 1 305 ? -0.716 10.042 -26.182 1.00 51.34 305 VAL A CA 1
ATOM 2279 C C . VAL A 1 305 ? -1.241 8.775 -26.857 1.00 51.34 305 VAL A C 1
ATOM 2281 O O . VAL A 1 305 ? -0.662 7.695 -26.791 1.00 51.34 305 VAL A O 1
ATOM 2284 N N . GLY A 1 306 ? -2.399 8.939 -27.491 1.00 49.25 306 GLY A N 1
ATOM 2285 C CA . GLY A 1 306 ? -3.341 7.921 -27.943 1.00 49.25 306 GLY A CA 1
ATOM 2286 C C . GLY A 1 306 ? -2.949 6.977 -29.084 1.00 49.25 306 GLY A C 1
ATOM 2287 O O . GLY A 1 306 ? -3.857 6.617 -29.816 1.00 49.25 306 GLY A O 1
ATOM 2288 N N . GLY A 1 307 ? -1.688 6.583 -29.277 1.00 54.25 307 GLY A N 1
ATOM 2289 C CA . GLY A 1 307 ? -1.317 5.729 -30.417 1.00 54.25 307 GLY A CA 1
ATOM 2290 C C . GLY A 1 307 ? -0.275 4.677 -30.065 1.00 54.25 307 GLY A C 1
ATOM 2291 O O . GLY A 1 307 ? 0.801 5.019 -29.577 1.00 54.25 307 GLY A O 1
ATOM 2292 N N . GLY A 1 308 ? -0.587 3.404 -30.313 1.00 63.50 308 GLY A N 1
ATOM 2293 C CA . GLY A 1 308 ? 0.363 2.304 -30.194 1.00 63.50 308 GLY A CA 1
ATOM 2294 C C . GLY A 1 308 ? -0.247 1.004 -29.668 1.00 63.50 308 GLY A C 1
ATOM 2295 O O . GLY A 1 308 ? -1.111 0.993 -28.794 1.00 63.50 308 GLY A O 1
ATOM 2296 N N . ALA A 1 309 ? 0.318 -0.115 -30.134 1.00 68.69 309 ALA A N 1
ATOM 2297 C CA . ALA A 1 309 ? 0.055 -1.469 -29.639 1.00 68.69 309 ALA A CA 1
ATOM 2298 C C . ALA A 1 309 ? 0.585 -1.732 -28.209 1.00 68.69 309 ALA A C 1
ATOM 2300 O O . ALA A 1 309 ? 0.488 -2.856 -27.715 1.00 68.69 309 ALA A O 1
ATOM 2301 N N . THR A 1 310 ? 1.191 -0.735 -27.558 1.00 82.50 310 THR A N 1
ATOM 2302 C CA . THR A 1 310 ? 1.793 -0.875 -26.229 1.00 82.50 310 THR A CA 1
ATOM 2303 C C . THR A 1 310 ? 0.705 -1.015 -25.164 1.00 82.50 310 THR A C 1
ATOM 2305 O O . THR A 1 310 ? -0.131 -0.118 -25.048 1.00 82.50 310 THR A O 1
ATOM 2308 N N . PRO A 1 311 ? 0.714 -2.096 -24.370 1.00 87.44 311 PRO A N 1
ATOM 2309 C CA . PRO A 1 311 ? -0.346 -2.346 -23.406 1.00 87.44 311 PRO A CA 1
ATOM 2310 C C . PRO A 1 311 ? -0.270 -1.422 -22.192 1.00 87.44 311 PRO A C 1
ATOM 2312 O O . PRO A 1 311 ? 0.801 -1.251 -21.614 1.00 87.44 311 PRO A O 1
ATOM 2315 N N . ALA A 1 312 ? -1.401 -0.879 -21.750 1.00 88.88 312 ALA A N 1
ATOM 2316 C CA . ALA A 1 312 ? -1.474 -0.103 -20.514 1.00 88.88 312 ALA A CA 1
ATOM 2317 C C . ALA A 1 312 ? -1.508 -0.981 -19.261 1.00 88.88 312 ALA A C 1
ATOM 2319 O O . ALA A 1 312 ? -1.010 -0.548 -18.224 1.00 88.88 312 ALA A O 1
ATOM 2320 N N . VAL A 1 313 ? -2.057 -2.200 -19.346 1.00 92.25 313 VAL A N 1
ATOM 2321 C CA . VAL A 1 313 ? -2.007 -3.198 -18.269 1.00 92.25 313 VAL A CA 1
ATOM 2322 C C . VAL A 1 313 ? -1.417 -4.505 -18.783 1.00 92.25 313 VAL A C 1
ATOM 2324 O O . VAL A 1 313 ? -1.810 -5.026 -19.828 1.00 92.25 313 VAL A O 1
ATOM 2327 N N . ILE A 1 314 ? -0.476 -5.050 -18.016 1.00 94.25 314 ILE A N 1
ATOM 2328 C CA . ILE A 1 314 ? 0.244 -6.288 -18.318 1.00 94.25 314 ILE A CA 1
ATOM 2329 C C . ILE A 1 314 ? 0.054 -7.249 -17.146 1.00 94.25 314 ILE A C 1
ATOM 2331 O O . ILE A 1 314 ? 0.256 -6.872 -15.993 1.00 94.25 314 ILE A O 1
ATOM 2335 N N . ILE A 1 315 ? -0.323 -8.491 -17.441 1.00 95.94 315 ILE A N 1
ATOM 2336 C CA . ILE A 1 315 ? -0.583 -9.529 -16.441 1.00 95.94 315 ILE A CA 1
ATOM 2337 C C . ILE A 1 315 ? 0.543 -10.554 -16.498 1.00 95.94 315 ILE A C 1
ATOM 2339 O O . ILE A 1 315 ? 0.771 -11.172 -17.543 1.00 95.94 315 ILE A O 1
ATOM 2343 N N . LEU A 1 316 ? 1.225 -10.743 -15.372 1.00 97.75 316 LEU A N 1
ATOM 2344 C CA . LEU A 1 316 ? 2.270 -11.746 -15.201 1.00 97.75 316 LEU A CA 1
ATOM 2345 C C . LEU A 1 316 ? 1.804 -12.847 -14.251 1.00 97.75 316 LEU A C 1
ATOM 2347 O O . LEU A 1 316 ? 1.077 -12.588 -13.289 1.00 97.75 316 LEU A O 1
ATOM 2351 N N . ASP A 1 317 ? 2.270 -14.065 -14.492 1.00 97.06 317 ASP A N 1
ATOM 2352 C CA . ASP A 1 317 ? 2.145 -15.158 -13.534 1.00 97.06 317 ASP A CA 1
ATOM 2353 C C . ASP A 1 317 ? 3.050 -14.926 -12.300 1.00 97.06 317 ASP A C 1
ATOM 2355 O O . ASP A 1 317 ? 3.864 -13.995 -12.292 1.00 97.06 317 ASP A O 1
ATOM 2359 N N . PRO A 1 318 ? 2.959 -15.757 -11.243 1.00 95.25 318 PRO A N 1
ATOM 2360 C CA . PRO A 1 318 ? 3.758 -15.571 -10.031 1.00 95.25 318 PRO A CA 1
ATOM 2361 C C . PRO A 1 318 ? 5.273 -15.724 -10.247 1.00 95.25 318 PRO A C 1
ATOM 2363 O O . PRO A 1 318 ? 6.057 -15.365 -9.368 1.00 95.25 318 PRO A O 1
ATOM 2366 N N . THR A 1 319 ? 5.697 -16.275 -11.389 1.00 94.56 319 THR A N 1
ATOM 2367 C CA . THR A 1 319 ? 7.109 -16.414 -11.772 1.00 94.56 319 THR A CA 1
ATOM 2368 C C . THR A 1 319 ? 7.619 -15.219 -12.579 1.00 94.56 319 THR A C 1
ATOM 2370 O O . THR A 1 319 ? 8.828 -15.078 -12.743 1.00 94.56 319 THR A O 1
ATOM 2373 N N . GLY A 1 320 ? 6.719 -14.333 -13.023 1.00 94.56 320 GLY A N 1
ATOM 2374 C CA . GLY A 1 320 ? 7.032 -13.150 -13.820 1.00 94.56 320 GLY A CA 1
ATOM 2375 C C . GLY A 1 320 ? 6.865 -13.338 -15.334 1.00 94.56 320 GLY A C 1
ATOM 2376 O O . GLY A 1 320 ? 7.191 -12.443 -16.116 1.00 94.56 320 GLY A O 1
ATOM 2377 N N . VAL A 1 321 ? 6.316 -14.468 -15.787 1.00 96.00 321 VAL A N 1
ATOM 2378 C CA . VAL A 1 321 ? 6.035 -14.696 -17.212 1.00 96.00 321 VAL A CA 1
ATOM 2379 C C . VAL A 1 321 ? 4.769 -13.946 -17.614 1.00 96.00 321 VAL A C 1
ATOM 2381 O O . VAL A 1 321 ? 3.732 -14.067 -16.963 1.00 96.00 321 VAL A O 1
ATOM 2384 N N . LYS A 1 322 ? 4.828 -13.177 -18.711 1.00 95.88 322 LYS A N 1
ATOM 2385 C CA . LYS A 1 322 ? 3.650 -12.481 -19.243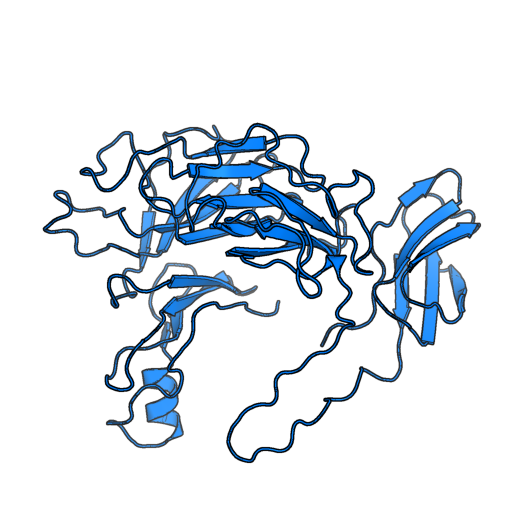 1.00 95.88 322 LYS A CA 1
ATOM 2386 C C . LYS A 1 322 ? 2.606 -13.483 -19.738 1.00 95.88 322 LYS A C 1
ATOM 2388 O O . LYS A 1 322 ? 2.867 -14.234 -20.672 1.00 95.88 322 LYS A O 1
ATOM 2393 N N . ILE A 1 323 ? 1.410 -13.428 -19.153 1.00 95.25 323 ILE A N 1
ATOM 2394 C CA . ILE A 1 323 ? 0.256 -14.249 -19.542 1.00 95.25 323 ILE A CA 1
ATOM 2395 C C . ILE A 1 323 ? -0.573 -13.530 -20.607 1.00 95.25 323 ILE A C 1
ATOM 2397 O O . ILE A 1 323 ? -0.893 -14.095 -21.649 1.00 95.25 323 ILE A O 1
ATOM 2401 N N . LYS A 1 324 ? -0.968 -12.282 -20.327 1.00 93.94 324 LYS A N 1
ATOM 2402 C CA . LYS A 1 324 ? -1.866 -11.497 -21.183 1.00 93.94 324 LYS A CA 1
ATOM 2403 C C . LYS A 1 324 ? -1.649 -10.004 -20.961 1.00 93.94 324 LYS A C 1
ATOM 2405 O O . LYS A 1 324 ? -1.064 -9.595 -19.960 1.00 93.94 324 LYS A O 1
ATOM 2410 N N . ASP A 1 325 ? -2.132 -9.192 -21.887 1.00 93.12 325 ASP A N 1
ATOM 2411 C CA . ASP A 1 325 ? -2.131 -7.739 -21.771 1.00 93.12 325 ASP A CA 1
ATOM 2412 C C . ASP A 1 325 ? -3.400 -7.128 -22.386 1.00 93.12 325 ASP A C 1
ATOM 2414 O O . ASP A 1 325 ? -4.146 -7.803 -23.106 1.00 93.12 325 ASP A O 1
ATOM 2418 N N . THR A 1 326 ? -3.696 -5.876 -22.041 1.00 91.31 326 THR A N 1
ATOM 2419 C CA . THR A 1 326 ? -4.952 -5.218 -22.432 1.00 91.31 326 THR A CA 1
ATOM 2420 C C . THR A 1 326 ? -5.075 -4.982 -23.929 1.00 91.31 326 THR A C 1
ATOM 2422 O O . THR A 1 326 ? -6.170 -5.160 -24.463 1.00 91.31 326 THR A O 1
ATOM 2425 N N . THR A 1 327 ? -3.972 -4.711 -24.633 1.00 90.19 327 THR A N 1
ATOM 2426 C CA . THR A 1 327 ? -3.968 -4.656 -26.100 1.00 90.19 327 THR A CA 1
ATOM 2427 C C . THR A 1 327 ? -4.430 -5.985 -26.698 1.00 90.19 327 THR A C 1
ATOM 2429 O O . THR A 1 327 ? -5.332 -6.006 -27.535 1.00 90.19 327 THR A O 1
ATOM 2432 N N . ALA A 1 328 ? -3.845 -7.108 -26.268 1.00 91.81 328 ALA A N 1
ATOM 2433 C CA . ALA A 1 328 ? -4.209 -8.430 -26.772 1.00 91.81 328 ALA A CA 1
ATOM 2434 C C . ALA A 1 328 ? -5.672 -8.782 -26.458 1.00 91.81 328 ALA A C 1
ATOM 2436 O O . ALA A 1 328 ? -6.394 -9.238 -27.345 1.00 91.81 328 ALA A O 1
ATOM 2437 N N . ILE A 1 329 ? -6.130 -8.512 -25.227 1.00 92.25 329 ILE A N 1
ATOM 2438 C CA . ILE A 1 329 ? -7.533 -8.712 -24.816 1.00 92.25 329 ILE A CA 1
ATOM 2439 C C . ILE A 1 329 ? -8.474 -7.909 -25.713 1.00 92.25 329 ILE A C 1
ATOM 2441 O O . ILE A 1 329 ? -9.493 -8.430 -26.170 1.00 92.25 329 ILE A O 1
ATOM 2445 N N . TRP A 1 330 ? -8.146 -6.645 -25.976 1.00 90.88 330 TRP A N 1
ATOM 2446 C CA . TRP A 1 330 ? -9.013 -5.769 -26.749 1.00 90.88 330 TRP A CA 1
ATOM 2447 C C . TRP A 1 330 ? -9.085 -6.169 -28.222 1.00 90.88 330 TRP A C 1
ATOM 2449 O O . TRP A 1 330 ? -10.172 -6.193 -28.796 1.00 90.88 330 TRP A O 1
ATOM 2459 N N . ARG A 1 331 ? -7.962 -6.545 -28.836 1.00 92.00 331 ARG A N 1
ATOM 2460 C CA . ARG A 1 331 ? -7.929 -7.022 -30.229 1.00 92.00 331 ARG A CA 1
ATOM 2461 C C . ARG A 1 331 ? -8.738 -8.298 -30.419 1.00 92.00 331 ARG A C 1
ATOM 2463 O O . ARG A 1 331 ? -9.489 -8.399 -31.383 1.00 92.00 331 ARG A O 1
ATOM 2470 N N . GLU A 1 332 ? -8.622 -9.234 -29.479 1.00 94.00 332 GLU A N 1
ATOM 2471 C CA . GLU A 1 332 ? -9.422 -10.461 -29.462 1.00 94.00 332 GLU A CA 1
ATOM 2472 C C . GLU A 1 332 ? -10.916 -10.140 -29.332 1.00 94.00 332 GLU A C 1
ATOM 2474 O O . GLU A 1 332 ? -11.725 -10.607 -30.128 1.00 94.00 332 GLU A O 1
ATOM 2479 N N . THR A 1 333 ? -11.277 -9.281 -28.375 1.00 93.06 333 THR A N 1
ATOM 2480 C CA . THR A 1 333 ? -12.681 -8.950 -28.079 1.00 93.06 333 THR A CA 1
ATOM 2481 C C . THR A 1 333 ? -13.343 -8.134 -29.192 1.00 93.06 333 THR A C 1
ATOM 2483 O O . THR A 1 333 ? -14.518 -8.325 -29.490 1.00 93.06 333 THR A O 1
ATOM 2486 N N . SER A 1 334 ? -12.603 -7.212 -29.810 1.00 92.69 334 SER A N 1
ATOM 2487 C CA . SER A 1 334 ? -13.111 -6.338 -30.875 1.00 92.69 334 SER A CA 1
ATOM 2488 C C . SER A 1 334 ? -13.060 -6.976 -32.266 1.00 92.69 334 SER A C 1
ATOM 2490 O O . SER A 1 334 ? -13.665 -6.447 -33.196 1.00 92.69 334 SER A O 1
ATOM 2492 N N . GLY A 1 335 ? -12.308 -8.070 -32.436 1.00 94.75 335 GLY A N 1
ATOM 2493 C CA . GLY A 1 335 ? -12.021 -8.668 -33.741 1.00 94.75 335 GLY A CA 1
ATOM 2494 C C . GLY A 1 335 ? -11.127 -7.808 -34.646 1.00 94.75 335 GLY A C 1
ATOM 2495 O O . GLY A 1 335 ? -10.951 -8.141 -35.817 1.00 94.75 335 GLY A O 1
ATOM 2496 N N . ASN A 1 336 ? -10.559 -6.708 -34.137 1.00 91.81 336 ASN A N 1
ATOM 2497 C CA . ASN A 1 336 ? -9.680 -5.822 -34.894 1.00 91.81 336 ASN A CA 1
ATOM 2498 C C . ASN A 1 336 ? -8.211 -6.031 -34.474 1.00 91.81 336 ASN A C 1
ATOM 2500 O O . ASN A 1 336 ? -7.793 -5.493 -33.446 1.00 91.81 336 ASN A O 1
ATOM 2504 N N . PRO A 1 337 ? -7.383 -6.737 -35.268 1.00 90.56 337 PRO A N 1
ATOM 2505 C CA . PRO A 1 337 ? -5.984 -7.003 -34.922 1.00 90.56 337 PRO A CA 1
ATOM 2506 C C . PRO A 1 337 ? -5.098 -5.747 -34.919 1.00 90.56 337 PRO A C 1
ATOM 2508 O O . PRO A 1 337 ? -3.998 -5.780 -34.368 1.00 90.56 337 PRO A O 1
ATOM 2511 N N . ALA A 1 338 ? -5.564 -4.645 -35.513 1.00 89.19 338 ALA A N 1
ATOM 2512 C CA . ALA A 1 338 ? -4.865 -3.365 -35.555 1.00 89.19 338 ALA A CA 1
ATOM 2513 C C . ALA A 1 338 ? -5.352 -2.376 -34.483 1.00 89.19 338 ALA A C 1
ATOM 2515 O O . ALA A 1 338 ? -4.871 -1.248 -34.451 1.00 89.19 338 ALA A O 1
ATOM 2516 N N . ALA A 1 339 ? -6.290 -2.767 -33.611 1.00 87.50 339 ALA A N 1
ATOM 2517 C CA . ALA A 1 339 ? -6.781 -1.872 -32.571 1.00 87.50 339 ALA A CA 1
ATOM 2518 C C . ALA A 1 339 ? -5.657 -1.458 -31.604 1.00 87.50 339 ALA A C 1
ATOM 2520 O O . ALA A 1 339 ? -4.827 -2.286 -31.200 1.00 87.50 339 ALA A O 1
ATOM 2521 N N . ASP A 1 340 ? -5.655 -0.178 -31.235 1.00 86.75 340 ASP A N 1
ATOM 2522 C CA . ASP A 1 340 ? -4.887 0.345 -30.105 1.00 86.75 340 ASP A CA 1
ATOM 2523 C C . ASP A 1 340 ? -5.474 -0.153 -28.782 1.00 86.75 340 ASP A C 1
ATOM 2525 O O . ASP A 1 340 ? -6.638 -0.553 -28.721 1.00 86.75 340 ASP A O 1
ATOM 2529 N N . ASP A 1 341 ? -4.682 -0.104 -27.710 1.00 84.94 341 ASP A N 1
ATOM 2530 C CA . ASP A 1 341 ? -5.198 -0.392 -26.373 1.00 84.94 341 ASP A CA 1
ATOM 2531 C C . ASP A 1 341 ? -6.324 0.588 -25.999 1.00 84.94 341 ASP A C 1
ATOM 2533 O O . ASP A 1 341 ? -6.198 1.808 -26.148 1.00 84.94 341 ASP A O 1
ATOM 2537 N N . ILE A 1 342 ? -7.427 0.044 -25.487 1.00 82.19 342 ILE A N 1
ATOM 2538 C CA . ILE A 1 342 ? -8.578 0.809 -25.004 1.00 82.19 342 ILE A CA 1
ATOM 2539 C C . ILE A 1 342 ? -8.279 1.525 -23.680 1.00 82.19 342 ILE A C 1
ATOM 2541 O O . ILE A 1 342 ? -8.895 2.544 -23.356 1.00 82.19 342 ILE A O 1
ATOM 2545 N N . MET A 1 343 ? -7.315 1.023 -22.909 1.00 83.38 343 MET A N 1
ATOM 2546 C CA . MET A 1 343 ? -6.857 1.647 -21.678 1.00 83.38 343 MET A CA 1
ATOM 2547 C C . MET A 1 343 ? -5.741 2.638 -22.002 1.00 83.38 343 MET A C 1
ATOM 2549 O O . MET A 1 343 ? -4.656 2.266 -22.430 1.00 83.38 343 MET A O 1
ATOM 2553 N N . THR A 1 344 ? -6.016 3.932 -21.825 1.00 74.75 344 THR A N 1
ATOM 2554 C CA . THR A 1 344 ? -5.169 4.989 -22.398 1.00 74.75 344 THR A CA 1
ATOM 2555 C C . THR A 1 344 ? -4.585 5.978 -21.395 1.00 74.75 344 THR A C 1
ATOM 2557 O O . THR A 1 344 ? -3.784 6.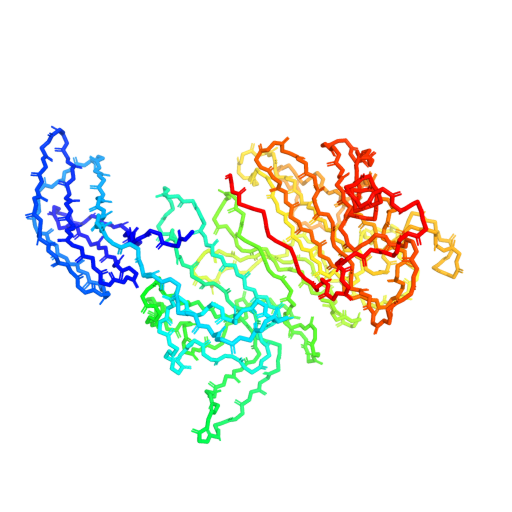800 -21.802 1.00 74.75 344 THR A O 1
ATOM 2560 N N . ASN A 1 345 ? -4.918 5.895 -20.102 1.00 76.38 345 ASN A N 1
ATOM 2561 C CA . ASN A 1 345 ? -4.442 6.813 -19.051 1.00 76.38 345 ASN A CA 1
ATOM 2562 C C . ASN A 1 345 ? -4.365 6.130 -17.667 1.00 76.38 345 ASN A C 1
ATOM 2564 O O . ASN A 1 345 ? -4.779 6.687 -16.646 1.00 76.38 345 ASN A O 1
ATOM 2568 N N . VAL A 1 346 ? -3.882 4.886 -17.619 1.00 82.19 346 VAL A N 1
ATOM 2569 C CA . VAL A 1 346 ? -3.787 4.122 -16.365 1.00 82.19 346 VAL A CA 1
ATOM 2570 C C . VAL A 1 346 ? -2.560 4.584 -15.580 1.00 82.19 346 VAL A C 1
ATOM 2572 O O . VAL A 1 346 ? -1.437 4.288 -15.958 1.00 82.19 346 VAL A O 1
ATOM 2575 N N . ASN A 1 347 ? -2.776 5.336 -14.500 1.00 80.94 347 ASN A N 1
ATOM 2576 C CA . ASN A 1 347 ? -1.692 5.832 -13.636 1.00 80.94 347 ASN A CA 1
ATOM 2577 C C . ASN A 1 347 ? -1.425 4.904 -12.438 1.00 80.94 347 ASN A C 1
ATOM 2579 O O . ASN A 1 347 ? -0.305 4.848 -11.928 1.00 80.94 347 ASN A O 1
ATOM 2583 N N . CYS A 1 348 ? -2.467 4.197 -11.993 1.00 86.44 348 CYS A N 1
ATOM 2584 C CA . CYS A 1 348 ? -2.449 3.311 -10.836 1.00 86.44 348 CYS A CA 1
ATOM 2585 C C . CYS A 1 348 ? -3.343 2.095 -11.090 1.00 86.44 348 CYS A C 1
ATOM 2587 O O . CYS A 1 348 ? -4.319 2.183 -11.843 1.00 86.44 348 CYS A O 1
ATOM 2589 N N . ILE A 1 349 ? -3.066 0.998 -10.390 1.00 89.94 349 ILE A N 1
ATOM 2590 C CA . ILE A 1 349 ? -3.873 -0.219 -10.428 1.00 89.94 349 ILE A CA 1
ATOM 2591 C C . ILE A 1 349 ? -4.033 -0.804 -9.023 1.00 89.94 349 ILE A C 1
ATOM 2593 O O . ILE A 1 349 ? -3.123 -0.779 -8.194 1.00 89.94 349 ILE A O 1
ATOM 2597 N N . ALA A 1 350 ? -5.226 -1.320 -8.748 1.00 89.38 350 ALA A N 1
ATOM 2598 C CA . ALA A 1 350 ? -5.527 -2.079 -7.547 1.00 89.38 350 ALA A CA 1
ATOM 2599 C C . ALA A 1 350 ? -6.424 -3.251 -7.935 1.00 89.38 350 ALA A C 1
ATOM 2601 O O . ALA A 1 350 ? -7.383 -3.079 -8.690 1.00 89.38 350 ALA A O 1
ATOM 2602 N N . VAL A 1 351 ? -6.113 -4.432 -7.415 1.00 88.75 351 VAL A N 1
ATOM 2603 C CA . VAL A 1 351 ? -6.850 -5.662 -7.698 1.00 88.75 351 VAL A CA 1
ATOM 2604 C C . VAL A 1 351 ? -7.625 -6.049 -6.449 1.00 88.75 351 VAL A C 1
ATOM 2606 O O . VAL A 1 351 ? -7.100 -6.041 -5.330 1.00 88.75 351 VAL A O 1
ATOM 2609 N N . SER A 1 352 ? -8.917 -6.317 -6.626 1.00 76.62 352 SER A N 1
ATOM 2610 C CA . SER A 1 352 ? -9.757 -6.796 -5.534 1.00 76.62 352 SER A CA 1
ATOM 2611 C C . SER A 1 352 ? -9.325 -8.209 -5.124 1.00 76.62 352 SER A C 1
ATOM 2613 O O . SER A 1 352 ? -9.004 -8.996 -6.017 1.00 76.62 352 SER A O 1
ATOM 2615 N N . PRO A 1 353 ? -9.326 -8.528 -3.816 1.00 65.00 353 PRO A N 1
ATOM 2616 C CA . PRO A 1 353 ? -9.044 -9.874 -3.326 1.00 65.00 353 PRO A CA 1
ATOM 2617 C C . PRO A 1 353 ? -9.947 -10.950 -3.925 1.00 65.00 353 PRO A C 1
ATOM 2619 O O . PRO A 1 353 ? -11.132 -10.633 -4.188 1.00 65.00 353 PRO A O 1
#

Foldseek 3Di:
DDFWDWALWDDDQQKTKIFILAWAQWKWKAAPNDIRTPGIDGGGMDIDRPSHDPDMDIDTHHPDQPDFPDDDDPPDDPPGDRDDDDQLNDAPQFQEWEAACQRPDSRHRKIKTAHQPADDDDPRHQGADGAMAIAHSNRHHDPVNRSNYHACLPPDFDNDSFGQHYWYQEPQQKIWTFGQDQAWTFIKIAHNSRNHIDGQEGTDHHQDAQDPLRAAGGWLDKDWYDDLVQQFIKIWTFGQRDAPDDDSVPGQQHRFIWMWRQRNHDSYRHTHTDGQERLDDDHPWAKEWDADPQRKIWIATAAPDQDDLRFRIFIAHNSNHTDDGQSRVCCVVVVPVRDHRPDHGDNYDDDDD

Secondary structure (DSSP, 8-state):
-----EEEEEEETTEEEEEESS--SEEEEEETTEEEEEE---SEEEEEE----S-EEEEEE-SS---------TTS------S---GGG--SSEEEEEE---TTSTTTT-EEEEE-S-B--BTTB--B-SEEEEE-TTSSBPTTSTTTS-B-TT----SSTTSS--EEE-TTSPEEEE---SEEEEEEEE-TTS--EEEEEEEEESSS---TT---SSEEEEEEES-TTTT-EEEEEEESS--SSSSGGG-S-TT-EEEEEEET---SS--PPEEEE-----TTS-EEEEE-TTS-EEEEE--SSS--S--SEEEE-TTS-EEEEHHHHHHHHHS-TTPPPS-----------